Protein AF-A0A1I7WY37-F1 (afdb_monomer)

pLDDT: mean 71.54, std 19.99, range [32.72, 96.56]

Sequence (251 aa):
MIERKRRRFEIDWEGAPEDLRSRVLASDNYATARCRLILIRAIRRDLPLKFKQLLELQMKIKYEEYDDATTYLHEVMMDDRDFILKVIELIADEYKQRGIQYIEGFRCLFQNYKLDQEVALFRRAADCNPKRTSEILLALQAMRPEAFNTVSVFLMDALRKGSEPPHGLATFGNSLMFIGHNVLLALSTLFSKLSPLSSEFTQVANLIGPSEVYRLVGLSYIYSRQYSMCIGYCTTVKTLLLFFDFSSLSK

Secondary structure (DSSP, 8-state):
--------------S-HHHHHHHHHT-SSHHHHHHHHHHHHHH-TTS-HHHHHHHHHHHHHHTT-HHHHHHHHHHHHHH-TTHHHHHHHHHHHHHHHH-HHHHGGGGGGGTTS-HHHHHHHHHHHHHH-GGGHHHHHHHHHHH-GGGHHHHHHHHHHHHHH-SS--THHHHHHHHHHHSTTHHHHHHHHHHTTS-TTSHHHHHHHHHH-HHHHHHHHHHHHHHTT-HHHHHHHHHHHSSSTTT--GGGS--

Foldseek 3Di:
DDPPPPPPPPQDLDDDLVVLLVSLLPDPALVNSVVSLVCNVVPVPVDDPLSSLLSVLLSCLSRLVLVVSQVSVVVVCVVPVCSVLVVLVVLLVCCVPPNLVSLQSVLSNCPVPDLVRLLVSLLVSCVVPLLSVLSSLLSSCSNCVVCLLVSLVSVVVSCVPDPDRRPSLLVVVVSLVPDPPVSLVSLLSNCVVPPCPDPNVVVSCVNNPVLVSLVSNLSSCVVVVVVVVSVVSCVVVVNCPVPDDCVVVPD

Solvent-accessible surface area (backbone atoms only — not comparable to full-atom values): 14413 Å² total; per-residue (Å²): 134,86,79,76,77,75,78,74,74,89,65,87,82,74,79,55,73,67,55,47,49,50,54,34,64,67,39,97,43,62,69,60,21,50,52,48,50,53,48,43,65,73,68,47,73,87,57,57,66,66,57,57,50,51,47,52,43,52,43,27,39,74,65,67,37,43,70,60,32,35,53,50,50,53,60,51,37,74,80,36,71,65,50,59,46,55,50,48,54,48,47,18,51,47,30,75,75,64,33,64,84,66,42,55,55,60,43,53,71,46,67,91,48,54,70,70,56,48,52,51,50,49,48,52,41,21,70,76,34,70,94,44,27,51,45,30,47,49,33,48,34,66,58,34,65,86,44,43,72,60,44,50,51,52,50,52,55,51,58,74,71,45,95,54,89,52,78,38,49,57,52,48,55,49,54,52,67,71,40,78,79,57,27,34,60,49,48,36,57,48,53,75,74,37,58,88,83,34,73,67,47,50,54,44,23,68,70,75,36,48,69,61,48,53,51,50,52,45,50,8,23,54,74,68,69,38,54,72,58,28,52,56,48,39,65,71,65,66,74,49,72,84,78,55,83,61,83,78,70,80,119

Structure (mmCIF, N/CA/C/O backbone):
data_AF-A0A1I7WY37-F1
#
_entry.id   AF-A0A1I7WY37-F1
#
loop_
_atom_site.group_PDB
_atom_site.id
_atom_site.type_symbol
_atom_site.label_atom_id
_atom_site.label_alt_id
_atom_site.label_comp_id
_atom_site.label_asym_id
_atom_site.label_entity_id
_atom_site.label_seq_id
_atom_site.pdbx_PDB_ins_code
_atom_site.Cartn_x
_atom_site.Cartn_y
_atom_site.Cartn_z
_atom_site.occupancy
_atom_site.B_iso_or_equiv
_atom_site.auth_seq_id
_atom_site.auth_comp_id
_atom_site.auth_asym_id
_atom_site.auth_atom_id
_atom_site.pdbx_PDB_model_num
ATOM 1 N N . MET A 1 1 ? -38.463 16.639 34.630 1.00 39.28 1 MET A N 1
ATOM 2 C CA . MET A 1 1 ? -37.418 15.597 34.554 1.00 39.28 1 MET A CA 1
ATOM 3 C C . MET A 1 1 ? -37.046 15.457 33.083 1.00 39.28 1 MET A C 1
ATOM 5 O O . MET A 1 1 ? -37.854 14.964 32.314 1.00 39.28 1 MET A O 1
ATOM 9 N N . ILE A 1 2 ? -35.932 16.062 32.657 1.00 39.50 2 ILE A N 1
ATOM 10 C CA . ILE A 1 2 ? -35.565 16.149 31.234 1.00 39.50 2 ILE A CA 1
ATOM 11 C C . ILE A 1 2 ? -35.049 14.782 30.791 1.00 39.50 2 ILE A C 1
ATOM 13 O O . ILE A 1 2 ? -34.001 14.320 31.242 1.00 39.50 2 ILE A O 1
ATOM 17 N N . GLU A 1 3 ? -35.818 14.137 29.927 1.00 36.78 3 GLU A N 1
ATOM 18 C CA . GLU A 1 3 ? -35.501 12.857 29.318 1.00 36.78 3 GLU A CA 1
ATOM 19 C C . GLU A 1 3 ? -34.256 13.029 28.434 1.00 36.78 3 GLU A C 1
ATOM 21 O O . GLU A 1 3 ? -34.296 13.600 27.341 1.00 36.78 3 GLU A O 1
ATOM 26 N N . ARG A 1 4 ? -33.095 12.592 28.941 1.00 40.22 4 ARG A N 1
ATOM 27 C CA . ARG A 1 4 ? -31.864 12.505 28.151 1.00 40.22 4 ARG A CA 1
ATOM 28 C C . ARG A 1 4 ? -32.112 11.492 27.037 1.00 40.22 4 ARG A C 1
ATOM 30 O O . ARG A 1 4 ? -31.941 10.294 27.253 1.00 40.22 4 ARG A O 1
ATOM 37 N N . LYS A 1 5 ? -32.486 11.969 25.845 1.00 41.62 5 LYS A N 1
ATOM 38 C CA . LYS A 1 5 ? -32.430 11.185 24.605 1.00 41.62 5 LYS A CA 1
ATOM 39 C C . LYS A 1 5 ? -31.017 10.612 24.493 1.00 41.62 5 LYS A C 1
ATOM 41 O O . LYS A 1 5 ? -30.085 11.319 24.108 1.00 41.62 5 LYS A O 1
ATOM 46 N N . ARG A 1 6 ? -30.838 9.340 24.871 1.00 41.94 6 ARG A N 1
ATOM 47 C CA . ARG A 1 6 ? -29.644 8.565 24.530 1.00 41.94 6 ARG A CA 1
ATOM 48 C C . ARG A 1 6 ? -29.550 8.629 23.011 1.00 41.94 6 ARG A C 1
ATOM 50 O O . ARG A 1 6 ? -30.340 7.981 22.330 1.00 41.94 6 ARG A O 1
ATOM 57 N N . ARG A 1 7 ? -28.616 9.424 22.482 1.00 40.69 7 ARG A N 1
ATOM 58 C CA . ARG A 1 7 ? -28.163 9.264 21.101 1.00 40.69 7 ARG A CA 1
ATOM 59 C C . ARG A 1 7 ? -27.605 7.846 21.038 1.00 40.69 7 ARG A C 1
ATOM 61 O O . ARG A 1 7 ? -26.495 7.605 21.506 1.00 40.69 7 ARG A O 1
ATOM 68 N N . ARG A 1 8 ? -28.414 6.886 20.583 1.00 42.53 8 ARG A N 1
ATOM 69 C CA . ARG A 1 8 ? -27.887 5.602 20.132 1.00 42.53 8 ARG A CA 1
ATOM 70 C C . ARG A 1 8 ? -27.033 5.971 18.935 1.00 42.53 8 ARG A C 1
ATOM 72 O O . ARG A 1 8 ? -27.560 6.335 17.892 1.00 42.53 8 ARG A O 1
ATOM 79 N N . PHE A 1 9 ? -25.724 6.013 19.131 1.00 46.97 9 PHE A N 1
ATOM 80 C CA . PHE A 1 9 ? -24.825 5.961 18.000 1.00 46.97 9 PHE A CA 1
ATOM 81 C C . PHE A 1 9 ? -25.078 4.592 17.368 1.00 46.97 9 PHE A C 1
ATOM 83 O O . PHE A 1 9 ? -24.675 3.578 17.932 1.00 46.97 9 PHE A O 1
ATOM 90 N N . GLU A 1 10 ? -25.819 4.558 16.261 1.00 53.59 10 GLU A N 1
ATOM 91 C CA . GLU A 1 10 ? -25.933 3.391 15.381 1.00 53.59 10 GLU A CA 1
ATOM 92 C C . GLU A 1 10 ? -24.587 3.200 14.676 1.00 53.59 10 GLU A C 1
ATOM 94 O O . GLU A 1 10 ? -24.412 3.441 13.485 1.00 53.59 10 GLU A O 1
ATOM 99 N N . ILE A 1 11 ? -23.567 2.883 15.463 1.00 58.91 11 ILE A N 1
ATOM 100 C CA . ILE A 1 11 ? -22.246 2.552 14.968 1.00 58.91 11 ILE A CA 1
ATOM 101 C C . ILE A 1 11 ? -22.144 1.049 15.111 1.00 58.91 11 ILE A C 1
ATOM 103 O O . ILE A 1 11 ? -21.933 0.558 16.205 1.00 58.91 11 ILE A O 1
ATOM 107 N N . ASP A 1 12 ? -22.340 0.321 14.022 1.00 65.62 12 ASP A N 1
ATOM 108 C CA . ASP A 1 12 ? -22.220 -1.132 14.032 1.00 65.62 12 ASP A CA 1
ATOM 109 C C . ASP A 1 12 ? -20.736 -1.538 14.199 1.00 65.62 12 ASP A C 1
ATOM 111 O O . ASP A 1 12 ? -19.897 -1.272 13.329 1.00 65.62 12 ASP A O 1
ATOM 115 N N . TRP A 1 13 ? -20.410 -2.127 15.358 1.00 70.94 13 TRP A N 1
ATOM 116 C CA . TRP A 1 13 ? -19.064 -2.542 15.795 1.00 70.94 13 TRP A CA 1
ATOM 117 C C . TRP A 1 13 ? -18.821 -4.058 15.674 1.00 70.94 13 TRP A C 1
ATOM 119 O O . TRP A 1 13 ? -17.735 -4.548 16.019 1.00 70.94 13 TRP A O 1
ATOM 129 N N . GLU A 1 14 ? -19.821 -4.809 15.217 1.00 75.06 14 GLU A N 1
ATOM 130 C CA . GLU A 1 14 ? -19.758 -6.260 15.044 1.00 75.06 14 GLU A CA 1
ATOM 131 C C . GLU A 1 14 ? -19.312 -6.623 13.621 1.00 75.06 14 GLU A C 1
ATOM 133 O O . GLU A 1 14 ? -19.376 -5.804 12.707 1.00 75.06 14 GLU A O 1
ATOM 138 N N . GLY A 1 15 ? -18.817 -7.848 13.434 1.00 83.19 15 GLY A N 1
ATOM 139 C CA . GLY A 1 15 ? -18.395 -8.354 12.123 1.00 83.19 15 GLY A CA 1
ATOM 140 C C . GLY A 1 15 ? -16.894 -8.596 11.979 1.00 83.19 15 GLY A C 1
ATOM 141 O O . GLY A 1 15 ? -16.106 -8.445 12.927 1.00 83.19 15 GLY A O 1
ATOM 142 N N . ALA A 1 16 ? -16.500 -9.029 10.782 1.00 89.62 16 ALA A N 1
ATOM 143 C CA . ALA A 1 16 ? -15.120 -9.372 10.477 1.00 89.62 16 ALA A CA 1
ATOM 144 C C . ALA A 1 16 ? -14.227 -8.112 10.421 1.00 89.62 16 ALA A C 1
ATOM 146 O O . ALA A 1 16 ? -14.728 -7.004 10.209 1.00 89.62 16 ALA A O 1
ATOM 147 N N . PRO A 1 17 ? -12.896 -8.246 10.587 1.00 88.50 17 PRO A N 1
ATOM 148 C CA . PRO A 1 17 ? -11.978 -7.108 10.507 1.00 88.50 17 PRO A CA 1
ATOM 149 C C . PRO A 1 17 ? -12.144 -6.292 9.213 1.00 88.50 17 PRO A C 1
ATOM 151 O O . PRO A 1 17 ? -12.187 -5.066 9.256 1.00 88.50 17 PRO A O 1
ATOM 154 N N . GLU A 1 18 ? -12.307 -6.959 8.070 1.00 88.06 18 GLU A N 1
ATOM 155 C CA . GLU A 1 18 ? -12.469 -6.290 6.772 1.00 88.06 18 GLU A CA 1
ATOM 156 C C . GLU A 1 18 ? -13.795 -5.525 6.640 1.00 88.06 18 GLU A C 1
ATOM 158 O O . GLU A 1 18 ? -13.827 -4.446 6.040 1.00 88.06 18 GLU A O 1
ATOM 163 N N . ASP A 1 19 ? -14.869 -6.005 7.274 1.00 89.81 19 ASP A N 1
ATOM 164 C CA . ASP A 1 19 ? -16.149 -5.288 7.321 1.00 89.81 19 ASP A CA 1
ATOM 165 C C . ASP A 1 19 ? -16.011 -4.005 8.141 1.00 89.81 19 ASP A C 1
ATOM 167 O O . ASP A 1 19 ? -16.455 -2.931 7.732 1.00 89.81 19 ASP A O 1
ATOM 171 N N . LEU A 1 20 ? -15.329 -4.093 9.287 1.00 90.06 20 LEU A N 1
ATOM 172 C CA . LEU A 1 20 ? -15.053 -2.934 10.131 1.00 90.06 20 LEU A CA 1
ATOM 173 C C . LEU A 1 20 ? -14.168 -1.909 9.422 1.00 90.06 20 LEU A C 1
ATOM 175 O O . LEU A 1 20 ? -14.462 -0.713 9.481 1.00 90.06 20 LEU A O 1
ATOM 179 N N . ARG A 1 21 ? -13.120 -2.364 8.720 1.00 91.69 21 ARG A N 1
ATOM 180 C CA . ARG A 1 21 ? -12.288 -1.500 7.871 1.00 91.69 21 ARG A CA 1
ATOM 181 C C . ARG A 1 21 ? -13.157 -0.786 6.841 1.00 91.69 21 ARG A C 1
ATOM 183 O O . ARG A 1 21 ? -13.127 0.442 6.771 1.00 91.69 21 ARG A O 1
ATOM 190 N N . SER A 1 22 ? -13.960 -1.537 6.092 1.00 90.81 22 SER A N 1
ATOM 191 C CA . SER A 1 22 ? -14.847 -0.997 5.060 1.00 90.81 22 SER A CA 1
ATOM 192 C C . SER A 1 22 ? -15.798 0.059 5.620 1.00 90.81 22 SER A C 1
ATOM 194 O O . SER A 1 22 ? -15.922 1.131 5.040 1.00 90.81 22 SER A O 1
ATOM 196 N N . ARG A 1 23 ? -16.409 -0.181 6.786 1.00 89.88 23 ARG A N 1
ATOM 197 C CA . ARG A 1 23 ? -17.338 0.761 7.435 1.00 89.88 23 ARG A CA 1
ATOM 198 C C . ARG A 1 23 ? -16.666 2.037 7.935 1.00 89.88 23 ARG A C 1
ATOM 200 O O . ARG A 1 23 ? -17.245 3.114 7.813 1.00 89.88 23 ARG A O 1
ATOM 207 N N . VAL A 1 24 ? -15.467 1.934 8.516 1.00 90.81 24 VAL A N 1
ATOM 208 C CA . VAL A 1 24 ? -14.699 3.118 8.939 1.00 90.81 24 VAL A CA 1
ATOM 209 C C . VAL A 1 24 ? -14.343 3.952 7.720 1.00 90.81 24 VAL A C 1
ATOM 211 O O . VAL A 1 24 ? -14.619 5.150 7.702 1.00 90.81 24 VAL A O 1
ATOM 214 N N . LEU A 1 25 ? -13.798 3.314 6.683 1.00 90.81 25 LEU A N 1
ATOM 215 C CA . LEU A 1 25 ? -13.400 4.013 5.471 1.00 90.81 25 LEU A CA 1
ATOM 216 C C . LEU A 1 25 ? -14.612 4.536 4.697 1.00 90.81 25 LEU A C 1
ATOM 218 O O . LEU A 1 25 ? -14.505 5.582 4.085 1.00 90.81 25 LEU A O 1
ATOM 222 N N . ALA A 1 26 ? -15.775 3.893 4.721 1.00 90.56 26 ALA A N 1
ATOM 223 C CA . ALA A 1 26 ? -16.984 4.369 4.038 1.00 90.56 26 ALA A CA 1
ATOM 224 C C . ALA A 1 26 ? -17.746 5.477 4.794 1.00 90.56 26 ALA A C 1
ATOM 226 O O . ALA A 1 26 ? -18.876 5.786 4.432 1.00 90.56 26 ALA A O 1
ATOM 227 N N . SER A 1 27 ? -17.183 6.063 5.857 1.00 90.31 27 SER A N 1
ATOM 228 C CA . SER A 1 27 ? -17.858 7.152 6.576 1.00 90.31 27 SER A CA 1
ATOM 229 C C . SER A 1 27 ? -17.927 8.428 5.728 1.00 90.31 27 SER A C 1
ATOM 231 O O . SER A 1 27 ? -17.031 8.701 4.931 1.00 90.31 27 SER A O 1
ATOM 233 N N . ASP A 1 28 ? -18.946 9.252 5.957 1.00 88.75 28 ASP A N 1
ATOM 234 C CA . ASP A 1 28 ? -19.148 10.484 5.179 1.00 88.75 28 ASP A CA 1
ATOM 235 C C . ASP A 1 28 ? -18.072 11.545 5.447 1.00 88.75 28 ASP A C 1
ATOM 237 O O . ASP A 1 28 ? -17.791 12.387 4.601 1.00 88.75 28 ASP A O 1
ATOM 241 N N . ASN A 1 29 ? -17.475 11.529 6.641 1.00 90.69 29 ASN A N 1
ATOM 242 C CA . ASN A 1 29 ? -16.456 12.487 7.057 1.00 90.69 29 ASN A CA 1
ATOM 243 C C . ASN A 1 29 ? -15.492 11.884 8.093 1.00 90.69 29 ASN A C 1
ATOM 245 O O . ASN A 1 29 ? -15.784 10.863 8.732 1.00 90.69 29 ASN A O 1
ATOM 249 N N . TYR A 1 30 ? -14.362 12.570 8.291 1.00 91.38 30 TYR A N 1
ATOM 250 C CA . TYR A 1 30 ? -13.301 12.167 9.214 1.00 91.38 30 TYR A CA 1
ATOM 251 C C . TYR A 1 30 ? -13.781 12.025 10.663 1.00 91.38 30 TYR A C 1
ATOM 253 O O . TYR A 1 30 ? -13.424 11.061 11.339 1.00 91.38 30 TYR A O 1
ATOM 261 N N . ALA A 1 31 ? -14.631 12.936 11.150 1.00 89.19 31 ALA A N 1
ATOM 262 C CA . ALA A 1 31 ? -15.108 12.903 12.532 1.00 89.19 31 ALA A CA 1
ATOM 263 C C . ALA A 1 31 ? -15.908 11.622 12.825 1.00 89.19 31 ALA A C 1
ATOM 265 O O . ALA A 1 31 ? -15.667 10.950 13.831 1.00 89.19 31 ALA A O 1
ATOM 266 N N . THR A 1 32 ? -16.808 11.234 11.919 1.00 88.94 32 THR A N 1
ATOM 267 C CA . THR A 1 32 ? -17.571 9.987 12.028 1.00 88.94 32 THR A CA 1
ATOM 268 C C . THR A 1 32 ? -16.658 8.765 11.942 1.00 88.94 32 THR A C 1
ATOM 270 O O . THR A 1 32 ? -16.777 7.867 12.780 1.00 88.94 32 THR A O 1
ATOM 273 N N . ALA A 1 33 ? -15.718 8.736 10.991 1.00 91.06 33 ALA A N 1
ATOM 274 C CA . ALA A 1 33 ? -14.752 7.643 10.866 1.00 91.06 33 ALA A CA 1
ATOM 275 C C . ALA A 1 33 ? -13.919 7.473 12.146 1.00 91.06 33 ALA A C 1
ATOM 277 O O . ALA A 1 33 ? -13.781 6.364 12.670 1.00 91.06 33 ALA A O 1
ATOM 278 N N . ARG A 1 34 ? -13.450 8.587 12.715 1.00 92.12 34 ARG A N 1
ATOM 279 C CA . ARG A 1 34 ? -12.674 8.617 13.955 1.00 92.12 34 ARG A CA 1
ATOM 280 C C . ARG A 1 34 ? -13.484 8.111 15.146 1.00 92.12 34 ARG A C 1
ATOM 282 O O . ARG A 1 34 ? -12.971 7.309 15.925 1.00 92.12 34 ARG A O 1
ATOM 289 N N . CYS A 1 35 ? -14.753 8.503 15.278 1.00 88.69 35 CYS A N 1
ATOM 290 C CA . CYS A 1 35 ? -15.638 7.954 16.311 1.00 88.69 35 CYS A CA 1
ATOM 291 C C . CYS A 1 35 ? -15.789 6.430 16.186 1.00 88.69 35 CYS A C 1
ATOM 293 O O . CYS A 1 35 ? -15.707 5.725 17.194 1.00 88.69 35 CYS A O 1
ATOM 295 N N . ARG A 1 36 ? -15.952 5.907 14.961 1.00 89.12 36 ARG A N 1
ATOM 296 C CA . ARG A 1 36 ? -16.023 4.458 14.706 1.00 89.12 36 ARG A CA 1
ATOM 297 C C . ARG A 1 36 ? -14.724 3.752 15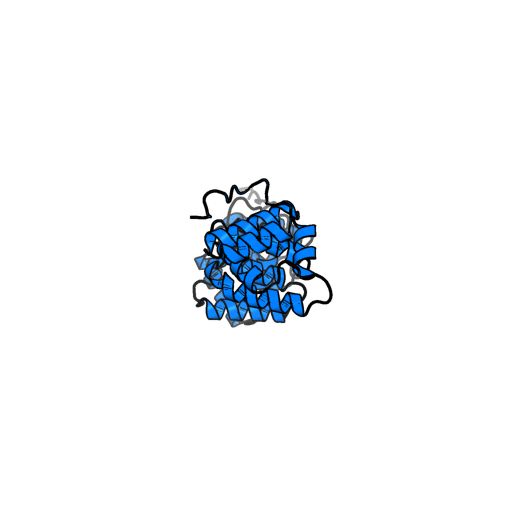.100 1.00 89.12 36 ARG A C 1
ATOM 299 O O . ARG A 1 36 ? -14.767 2.747 15.805 1.00 89.12 36 ARG A O 1
ATOM 306 N N . LEU A 1 37 ? -13.571 4.305 14.725 1.00 89.94 37 LEU A N 1
ATOM 307 C CA . LEU A 1 37 ? -12.263 3.756 15.087 1.00 89.94 37 LEU A CA 1
ATOM 308 C C . LEU A 1 37 ? -12.038 3.726 16.609 1.00 89.94 37 LEU A C 1
ATOM 310 O O . LEU A 1 37 ? -11.556 2.721 17.135 1.00 89.94 37 LEU A O 1
ATOM 314 N N . ILE A 1 38 ? -12.402 4.793 17.328 1.00 89.25 38 ILE A N 1
ATOM 315 C CA . ILE A 1 38 ? -12.293 4.853 18.796 1.00 89.25 38 ILE A CA 1
ATOM 316 C C . ILE A 1 38 ? -13.143 3.752 19.444 1.00 89.25 38 ILE A C 1
ATOM 318 O O . ILE A 1 38 ? -12.676 3.068 20.356 1.00 89.25 38 ILE A O 1
ATOM 322 N N . LEU A 1 39 ? -14.361 3.529 18.945 1.00 85.69 39 LEU A N 1
ATOM 323 C CA . LEU A 1 39 ? -15.227 2.454 19.432 1.00 85.69 39 LEU A CA 1
ATOM 324 C C . LEU A 1 39 ? -14.634 1.069 19.156 1.00 85.69 39 LEU A C 1
ATOM 326 O O . LEU A 1 39 ? -14.579 0.243 20.066 1.00 85.69 39 LEU A O 1
ATOM 330 N N . ILE A 1 40 ? -14.108 0.831 17.951 1.00 87.88 40 ILE A N 1
ATOM 331 C CA . ILE A 1 40 ? -13.404 -0.417 17.618 1.00 87.88 40 ILE A CA 1
ATOM 332 C C . ILE A 1 40 ? -12.223 -0.635 18.574 1.00 87.88 40 ILE A C 1
ATOM 334 O O . ILE A 1 40 ? -12.033 -1.739 19.083 1.00 87.88 40 ILE A O 1
ATOM 338 N N . ARG A 1 41 ? -11.446 0.410 18.884 1.00 87.81 41 ARG A N 1
ATOM 339 C CA . ARG A 1 41 ? -10.326 0.320 19.836 1.00 87.81 41 ARG A CA 1
ATOM 340 C C . ARG A 1 41 ? -10.774 -0.073 21.235 1.00 87.81 41 ARG A C 1
ATOM 342 O O . ARG A 1 41 ? -10.131 -0.932 21.838 1.00 87.81 41 ARG A O 1
ATOM 349 N N . ALA A 1 42 ? -11.853 0.536 21.718 1.00 86.06 42 ALA A N 1
ATOM 350 C CA . ALA A 1 42 ? -12.368 0.315 23.062 1.00 86.06 42 ALA A CA 1
ATOM 351 C C . ALA A 1 42 ? -13.028 -1.064 23.230 1.00 86.06 42 ALA A C 1
ATOM 353 O O . ALA A 1 42 ? -12.840 -1.711 24.262 1.00 86.06 42 ALA A O 1
ATOM 354 N N . ILE A 1 43 ? -13.787 -1.511 22.224 1.00 86.62 43 ILE A N 1
ATOM 355 C CA . ILE A 1 43 ? -14.672 -2.681 22.326 1.00 86.62 43 ILE A CA 1
ATOM 356 C C . ILE A 1 43 ? -13.999 -3.950 21.785 1.00 86.62 43 ILE A C 1
ATOM 358 O O . ILE A 1 43 ? -14.019 -4.991 22.441 1.00 86.62 43 ILE A O 1
ATOM 362 N N . ARG A 1 44 ? -13.358 -3.886 20.612 1.00 86.75 44 ARG A N 1
ATOM 363 C CA . ARG A 1 44 ? -12.820 -5.062 19.905 1.00 86.75 44 ARG A CA 1
ATOM 364 C C . ARG A 1 44 ? -11.402 -5.403 20.346 1.00 86.75 44 ARG A C 1
ATOM 366 O O . ARG A 1 44 ? -10.426 -5.153 19.634 1.00 86.75 44 ARG A O 1
ATOM 373 N N . ARG A 1 45 ? -11.258 -5.930 21.565 1.00 88.69 45 ARG A N 1
ATOM 374 C CA . ARG A 1 45 ? -9.955 -6.344 22.134 1.00 88.69 45 ARG A CA 1
ATOM 375 C C . ARG A 1 45 ? -9.328 -7.544 21.418 1.00 88.69 45 ARG A C 1
ATOM 377 O O . ARG A 1 45 ? -8.118 -7.702 21.480 1.00 88.69 45 ARG A O 1
ATOM 384 N N . ASP A 1 46 ? -10.145 -8.332 20.729 1.00 90.94 46 ASP A N 1
ATOM 385 C CA . ASP A 1 46 ? -9.760 -9.481 19.905 1.00 90.94 46 ASP A CA 1
ATOM 386 C C . ASP A 1 46 ? -8.942 -9.095 18.662 1.00 90.94 46 ASP A C 1
ATOM 388 O O . ASP A 1 46 ? -8.150 -9.892 18.165 1.00 90.94 46 ASP A O 1
ATOM 392 N N . LEU A 1 47 ? -9.113 -7.870 18.156 1.00 91.44 47 LEU A N 1
ATOM 393 C CA . LEU A 1 47 ? -8.433 -7.432 16.942 1.00 91.44 47 LEU A CA 1
ATOM 394 C C . LEU A 1 47 ? -6.957 -7.092 17.203 1.00 91.44 47 LEU A C 1
ATOM 396 O O . LEU A 1 47 ? -6.669 -6.344 18.148 1.00 91.44 47 LEU A O 1
ATOM 400 N N . PRO A 1 48 ? -6.033 -7.522 16.320 1.00 93.56 48 PRO A N 1
ATOM 401 C CA . PRO A 1 48 ? -4.617 -7.199 16.440 1.00 93.56 48 PRO A CA 1
ATOM 402 C C . PRO A 1 48 ? -4.366 -5.690 16.506 1.00 93.56 48 PRO A C 1
ATOM 404 O O . PRO A 1 48 ? -4.965 -4.914 15.756 1.00 93.56 48 PRO A O 1
ATOM 407 N N . LEU A 1 49 ? -3.415 -5.268 17.344 1.00 93.25 49 LEU A N 1
ATOM 408 C CA . LEU A 1 49 ? -3.012 -3.860 17.434 1.00 93.25 49 LEU A CA 1
ATOM 409 C C . LEU A 1 49 ? -2.591 -3.310 16.062 1.00 93.25 49 LEU A C 1
ATOM 411 O O . LEU A 1 49 ? -3.068 -2.252 15.657 1.00 93.25 49 LEU A O 1
ATOM 415 N N . LYS A 1 50 ? -1.806 -4.090 15.306 1.00 93.62 50 LYS A N 1
ATOM 416 C CA . LYS A 1 50 ? -1.357 -3.732 13.952 1.00 93.62 50 LYS A CA 1
ATOM 417 C C . LYS A 1 50 ? -2.514 -3.457 12.995 1.00 93.62 50 LYS A C 1
ATOM 419 O O . LYS A 1 50 ? -2.447 -2.511 12.221 1.00 93.62 50 LYS A O 1
ATOM 424 N N . PHE A 1 51 ? -3.600 -4.229 13.077 1.00 94.38 51 PHE A N 1
ATOM 425 C CA . PHE A 1 51 ? -4.795 -3.978 12.269 1.00 94.38 51 PHE A CA 1
ATOM 426 C C . PHE A 1 51 ? -5.397 -2.602 12.593 1.00 94.38 51 PHE A C 1
ATOM 428 O O . PHE A 1 51 ? -5.683 -1.821 11.689 1.00 94.38 51 PHE A O 1
ATOM 435 N N . LYS A 1 52 ? -5.530 -2.271 13.884 1.00 94.00 52 LYS A N 1
ATOM 436 C CA . LYS A 1 52 ? -6.074 -0.980 14.338 1.00 94.00 52 LYS A CA 1
ATOM 437 C C . LYS A 1 52 ? -5.168 0.201 13.980 1.00 94.00 52 LYS A C 1
ATOM 439 O O . LYS A 1 52 ? -5.680 1.298 13.773 1.00 94.00 52 LYS A O 1
ATOM 444 N N . GLN A 1 53 ? -3.851 -0.006 13.955 1.00 96.19 53 GLN A N 1
ATOM 445 C CA . GLN A 1 53 ? -2.878 1.011 13.552 1.00 96.19 53 GLN A CA 1
ATOM 446 C C . GLN A 1 53 ? -2.940 1.268 12.043 1.00 96.19 53 GLN A C 1
ATOM 448 O O . GLN A 1 53 ? -3.063 2.413 11.618 1.00 96.19 53 GLN A O 1
ATOM 453 N N . LEU A 1 54 ? -2.956 0.208 11.229 1.00 96.56 54 LEU A N 1
ATOM 454 C CA . LEU A 1 54 ? -3.107 0.333 9.777 1.00 96.56 54 LEU A CA 1
ATOM 455 C C . LEU A 1 54 ? -4.443 0.979 9.400 1.00 96.56 54 LEU A C 1
ATOM 457 O O . LEU A 1 54 ? -4.474 1.837 8.525 1.00 96.56 54 LEU A O 1
ATOM 461 N N . LEU A 1 55 ? -5.533 0.624 10.089 1.00 95.69 55 LEU A N 1
ATOM 462 C CA . LEU A 1 55 ? -6.842 1.229 9.849 1.00 95.69 55 LEU A CA 1
ATOM 463 C C . LEU A 1 55 ? -6.864 2.729 10.174 1.00 95.69 55 LEU A C 1
ATOM 465 O O . LEU A 1 55 ? -7.470 3.497 9.431 1.00 95.69 55 LEU A O 1
ATOM 469 N N . GLU A 1 56 ? -6.206 3.156 11.258 1.00 96.31 56 GLU A N 1
ATOM 470 C CA . GLU A 1 56 ? -6.077 4.586 11.563 1.00 96.31 56 GLU A CA 1
ATOM 471 C C . GLU A 1 56 ? -5.306 5.319 10.470 1.00 96.31 56 GLU A C 1
ATOM 473 O O . GLU A 1 56 ? -5.748 6.371 10.013 1.00 96.31 56 GLU A O 1
ATOM 478 N N . LEU A 1 57 ? -4.196 4.738 10.012 1.00 96.19 57 LEU A N 1
ATOM 479 C CA . LEU A 1 57 ? -3.390 5.319 8.949 1.00 96.19 57 LEU A CA 1
ATOM 480 C C . LEU A 1 57 ? -4.191 5.435 7.642 1.00 96.19 57 LEU A C 1
ATOM 482 O O . LEU A 1 57 ? -4.269 6.520 7.076 1.00 96.19 57 LEU A O 1
ATOM 486 N N . GLN A 1 58 ? -4.864 4.360 7.206 1.00 94.12 58 GLN A N 1
ATOM 487 C CA . GLN A 1 58 ? -5.740 4.375 6.023 1.00 94.12 58 GLN A CA 1
ATOM 488 C C . GLN A 1 58 ? -6.837 5.435 6.136 1.00 94.12 58 GLN A C 1
ATOM 490 O O . GLN A 1 58 ? -7.131 6.121 5.162 1.00 94.12 58 GLN A O 1
ATOM 495 N N . MET A 1 59 ? -7.453 5.563 7.316 1.00 95.25 59 MET A N 1
ATOM 496 C CA . MET A 1 59 ? -8.485 6.563 7.572 1.00 95.25 59 MET A CA 1
ATOM 497 C C . MET A 1 59 ? -7.922 7.977 7.412 1.00 95.25 59 MET A C 1
ATOM 499 O O . MET A 1 59 ? -8.507 8.767 6.681 1.00 9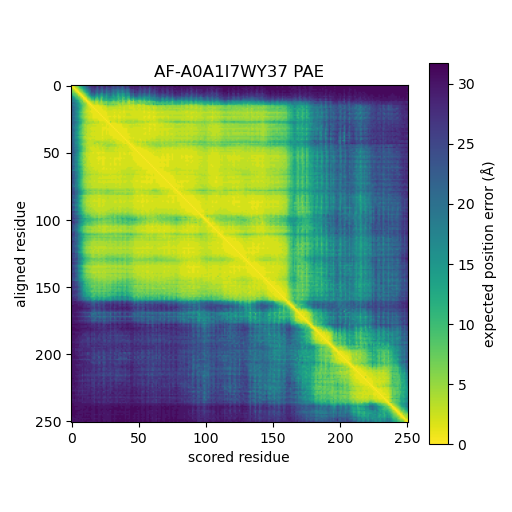5.25 59 MET A O 1
ATOM 503 N N . LYS A 1 60 ? -6.785 8.292 8.044 1.00 95.62 60 LYS A N 1
ATOM 504 C CA . LYS A 1 60 ? -6.159 9.618 7.938 1.00 95.62 60 LYS A CA 1
ATOM 505 C C . LYS A 1 60 ? -5.806 9.965 6.488 1.00 95.62 60 LYS A C 1
ATOM 507 O O . LYS A 1 60 ? -6.176 11.036 6.029 1.00 95.62 60 LYS A O 1
ATOM 512 N N . ILE A 1 61 ? -5.211 9.031 5.740 1.00 93.81 61 ILE A N 1
ATOM 513 C CA . ILE A 1 61 ? -4.914 9.220 4.309 1.00 93.81 61 ILE A CA 1
ATOM 514 C C . ILE A 1 61 ? -6.189 9.443 3.488 1.00 93.81 61 ILE A C 1
ATOM 516 O O . ILE A 1 61 ? -6.236 10.351 2.667 1.00 93.81 61 ILE A O 1
ATOM 520 N N . LYS A 1 62 ? -7.240 8.645 3.719 1.00 91.94 62 LYS A N 1
ATOM 521 C CA . LYS A 1 62 ? -8.499 8.746 2.969 1.00 91.94 62 LYS A CA 1
ATOM 522 C C . LYS A 1 62 ? -9.176 10.112 3.119 1.00 91.94 62 LYS A C 1
ATOM 524 O O . LYS A 1 62 ? -9.798 10.574 2.168 1.00 91.94 62 LYS A O 1
ATOM 529 N N . TYR A 1 63 ? -9.114 10.705 4.308 1.00 93.38 63 TYR A N 1
ATOM 530 C CA . TYR A 1 63 ? -9.708 12.016 4.581 1.00 93.38 63 TYR A CA 1
ATOM 531 C C . TYR A 1 63 ? -8.695 13.162 4.466 1.00 93.38 63 TYR A C 1
ATOM 533 O O . TYR A 1 63 ? -8.961 14.240 4.980 1.00 93.38 63 TYR A O 1
ATOM 541 N N . GLU A 1 64 ? -7.562 12.933 3.792 1.00 93.94 64 GLU A N 1
ATOM 542 C CA . GLU A 1 64 ? -6.550 13.954 3.478 1.00 93.94 64 GLU A CA 1
ATOM 543 C C . GLU A 1 64 ? -5.886 14.601 4.711 1.00 93.94 64 GLU A C 1
ATOM 545 O O . GLU A 1 64 ? -5.274 15.663 4.631 1.00 93.94 64 GLU A O 1
ATOM 550 N N . GLU A 1 65 ? -5.927 13.920 5.857 1.00 95.06 65 GLU A N 1
ATOM 551 C CA . GLU A 1 65 ? -5.276 14.327 7.107 1.00 95.06 65 GLU A CA 1
ATOM 552 C C . GLU A 1 65 ? -3.785 13.925 7.077 1.00 95.06 65 GLU A C 1
ATOM 554 O O . GLU A 1 65 ? -3.320 13.091 7.860 1.00 95.06 65 GLU A O 1
ATOM 559 N N . TYR A 1 66 ? -3.033 14.452 6.104 1.00 94.31 66 TYR A N 1
ATOM 560 C CA . TYR A 1 66 ? -1.685 13.981 5.749 1.00 94.31 66 TYR A CA 1
ATOM 561 C C . TYR A 1 66 ? -0.609 14.266 6.809 1.00 94.31 66 TYR A C 1
ATOM 563 O O . TYR A 1 66 ? 0.224 13.395 7.088 1.00 94.31 66 TYR A O 1
ATOM 571 N N . ASP A 1 67 ? -0.630 15.449 7.426 1.00 93.50 67 ASP A N 1
ATOM 572 C CA . ASP A 1 67 ? 0.312 15.817 8.497 1.00 93.50 67 ASP A CA 1
ATOM 573 C C . ASP A 1 67 ? 0.100 14.928 9.731 1.00 93.50 67 ASP A C 1
ATOM 575 O O . ASP A 1 67 ? 1.039 14.391 10.329 1.00 93.50 67 ASP A O 1
ATOM 579 N N . ASP A 1 68 ? -1.171 14.694 10.042 1.00 94.44 68 ASP A N 1
ATOM 580 C CA . ASP A 1 68 ? -1.657 13.797 11.081 1.00 94.44 68 ASP A CA 1
ATOM 581 C C . ASP A 1 68 ? -1.244 12.342 10.808 1.00 94.44 68 ASP A C 1
ATOM 583 O O . ASP A 1 68 ? -0.829 11.627 11.721 1.00 94.44 68 ASP A O 1
ATOM 587 N N . ALA A 1 69 ? -1.348 11.884 9.555 1.00 95.75 69 ALA A N 1
ATOM 588 C CA . ALA A 1 69 ? -0.942 10.541 9.140 1.00 95.75 69 ALA A CA 1
ATOM 589 C C . ALA A 1 69 ? 0.569 10.335 9.291 1.00 95.75 69 ALA A C 1
ATOM 591 O O . ALA A 1 69 ? 1.011 9.290 9.770 1.00 95.75 69 ALA A O 1
ATOM 592 N N . THR A 1 70 ? 1.352 11.345 8.916 1.00 94.81 70 THR A N 1
ATOM 593 C CA . THR A 1 70 ? 2.817 11.315 8.991 1.00 94.81 70 THR A CA 1
ATOM 594 C C . THR A 1 70 ? 3.288 11.318 10.443 1.00 94.81 70 THR A C 1
ATOM 596 O O . THR A 1 70 ? 4.102 10.479 10.830 1.00 94.81 70 THR A O 1
ATOM 599 N N . THR A 1 71 ? 2.716 12.193 11.276 1.00 95.38 71 THR A N 1
ATOM 600 C CA . THR A 1 71 ? 2.988 12.235 12.722 1.00 95.38 71 THR A CA 1
ATOM 601 C C . THR A 1 71 ? 2.640 10.902 13.378 1.00 95.38 71 THR A C 1
ATOM 603 O O . THR A 1 71 ? 3.467 10.314 14.072 1.00 95.38 71 THR A O 1
ATOM 606 N N . TYR A 1 72 ? 1.455 10.368 13.074 1.00 95.75 72 TYR A N 1
ATOM 607 C CA . TYR A 1 72 ? 1.008 9.085 13.602 1.00 95.75 72 TYR A CA 1
ATOM 608 C C . TYR A 1 72 ? 1.927 7.923 13.202 1.00 95.75 72 TYR A C 1
ATOM 610 O O . TYR A 1 72 ? 2.266 7.078 14.031 1.00 95.75 72 TYR A O 1
ATOM 618 N N . LEU A 1 73 ? 2.368 7.876 11.940 1.00 95.94 73 LEU A N 1
ATOM 619 C CA . LEU A 1 73 ? 3.317 6.864 11.482 1.00 95.94 73 LEU A CA 1
ATOM 620 C C . LEU A 1 73 ? 4.631 6.938 12.269 1.00 95.94 73 LEU A C 1
ATOM 622 O O . LEU A 1 73 ? 5.136 5.904 12.706 1.00 95.94 73 LEU A O 1
ATOM 626 N N . HIS A 1 74 ? 5.164 8.144 12.477 1.00 94.31 74 HIS A N 1
ATOM 627 C CA . HIS A 1 74 ? 6.387 8.335 13.251 1.00 94.31 74 HIS A CA 1
ATOM 628 C C . HIS A 1 74 ? 6.241 7.859 14.697 1.00 94.31 74 HIS A C 1
ATOM 630 O O . HIS A 1 74 ? 7.130 7.160 15.178 1.00 94.31 74 HIS A O 1
ATOM 636 N N . GLU A 1 75 ? 5.125 8.170 15.360 1.00 95.38 75 GLU A N 1
ATOM 637 C CA . GLU A 1 75 ? 4.833 7.690 16.716 1.00 95.38 75 GLU A CA 1
ATOM 638 C C . GLU A 1 75 ? 4.813 6.159 16.780 1.00 95.38 75 GLU A C 1
ATOM 640 O O . GLU A 1 75 ? 5.505 5.566 17.604 1.00 95.38 75 GLU A O 1
ATOM 645 N N . VAL A 1 76 ? 4.095 5.498 15.865 1.00 95.50 76 VAL A N 1
ATOM 646 C CA . VAL A 1 76 ? 4.031 4.027 15.827 1.00 95.50 76 VAL A CA 1
ATOM 647 C C . VAL A 1 76 ? 5.406 3.409 15.554 1.00 95.50 76 VAL A C 1
ATOM 649 O O . VAL A 1 76 ? 5.751 2.379 16.133 1.00 95.50 76 VAL A O 1
ATOM 652 N N . MET A 1 77 ? 6.214 4.039 14.699 1.00 95.12 77 MET A N 1
ATOM 653 C CA . MET A 1 77 ? 7.557 3.560 14.361 1.00 95.12 77 MET A CA 1
ATOM 654 C C . MET A 1 77 ? 8.581 3.715 15.495 1.00 95.12 77 MET A C 1
ATOM 656 O O . MET A 1 77 ? 9.629 3.066 15.431 1.00 95.12 77 MET A O 1
ATOM 660 N N . MET A 1 78 ? 8.306 4.530 16.522 1.00 93.62 78 MET A N 1
ATOM 661 C CA . MET A 1 78 ? 9.149 4.578 17.725 1.00 93.62 78 MET A CA 1
ATOM 662 C C . MET A 1 78 ? 9.096 3.253 18.493 1.00 93.62 78 MET A C 1
ATOM 664 O O . MET A 1 78 ? 10.133 2.792 18.972 1.00 93.62 78 MET A O 1
ATOM 668 N N . ASP A 1 79 ? 7.920 2.621 18.535 1.00 92.81 79 ASP A N 1
ATOM 669 C CA . ASP A 1 79 ? 7.689 1.356 19.238 1.00 92.81 79 ASP A CA 1
ATOM 670 C C . ASP A 1 79 ? 7.882 0.125 18.331 1.00 92.81 79 ASP A C 1
ATOM 672 O O . ASP A 1 79 ? 8.387 -0.906 18.777 1.00 92.81 79 ASP A O 1
ATOM 676 N N . ASP A 1 80 ? 7.508 0.213 17.047 1.00 93.50 80 ASP A N 1
ATOM 677 C CA . ASP A 1 80 ? 7.652 -0.864 16.056 1.00 93.50 80 ASP A CA 1
ATOM 678 C C . ASP A 1 80 ? 8.283 -0.336 14.760 1.00 93.50 80 ASP A C 1
ATOM 680 O O . ASP A 1 80 ? 7.601 0.075 13.817 1.00 93.50 80 ASP A O 1
ATOM 684 N N . ARG A 1 81 ? 9.618 -0.386 14.683 1.00 90.56 81 ARG A N 1
ATOM 685 C CA . ARG A 1 81 ? 10.372 0.074 13.503 1.00 90.56 81 ARG A CA 1
ATOM 686 C C . ARG A 1 81 ? 10.020 -0.676 12.217 1.00 90.56 81 ARG A C 1
ATOM 688 O O . ARG A 1 81 ? 10.161 -0.109 11.135 1.00 90.56 81 ARG A O 1
ATOM 695 N N . ASP A 1 82 ? 9.573 -1.928 12.315 1.00 92.25 82 ASP A N 1
ATOM 696 C CA . ASP A 1 82 ? 9.207 -2.743 11.153 1.00 92.25 82 ASP A CA 1
ATOM 697 C C . ASP A 1 82 ? 7.751 -2.512 10.715 1.00 92.25 82 ASP A C 1
ATOM 699 O O . ASP A 1 82 ? 7.323 -3.038 9.683 1.00 92.25 82 ASP A O 1
ATOM 703 N N . PHE A 1 83 ? 6.993 -1.670 11.430 1.00 95.38 83 PHE A N 1
ATOM 704 C CA . PHE A 1 83 ? 5.641 -1.277 11.036 1.00 95.38 83 PHE A CA 1
ATOM 705 C C . PHE A 1 83 ? 5.601 -0.668 9.629 1.00 95.38 83 PHE A C 1
ATOM 707 O O . PHE A 1 83 ? 4.661 -0.927 8.877 1.00 95.38 83 PHE A O 1
ATOM 714 N N . ILE A 1 84 ? 6.659 0.038 9.214 1.00 95.12 84 ILE A N 1
ATOM 715 C CA . ILE A 1 84 ? 6.778 0.595 7.859 1.00 95.12 84 ILE A CA 1
ATOM 716 C C . ILE A 1 84 ? 6.672 -0.477 6.763 1.00 95.12 84 ILE A C 1
ATOM 718 O O . ILE A 1 84 ? 6.097 -0.225 5.708 1.00 95.12 84 ILE A O 1
ATOM 722 N N . LEU A 1 85 ? 7.139 -1.705 7.016 1.00 94.81 85 LEU A N 1
ATOM 723 C CA . LEU A 1 85 ? 7.011 -2.804 6.055 1.00 94.81 85 LEU A CA 1
ATOM 724 C C . LEU A 1 85 ? 5.545 -3.232 5.899 1.00 94.81 85 LEU A C 1
ATOM 726 O O . LEU A 1 85 ? 5.111 -3.558 4.797 1.00 94.81 85 LEU A O 1
ATOM 730 N N . LYS A 1 86 ? 4.755 -3.168 6.979 1.00 94.94 86 LYS A N 1
ATOM 731 C CA . LYS A 1 86 ? 3.304 -3.410 6.936 1.00 94.94 86 LYS A CA 1
ATOM 732 C C . LYS A 1 86 ? 2.544 -2.291 6.239 1.00 94.94 86 LYS A C 1
ATOM 734 O O . LYS A 1 86 ? 1.571 -2.573 5.546 1.00 94.94 86 LYS A O 1
ATOM 739 N N . VAL A 1 87 ? 3.010 -1.051 6.366 1.00 96.12 87 VAL A N 1
ATOM 740 C CA . VAL A 1 87 ? 2.490 0.073 5.577 1.00 96.12 87 VAL A CA 1
ATOM 741 C C . VAL A 1 87 ? 2.762 -0.149 4.088 1.00 96.12 87 VAL A C 1
ATOM 743 O O . VAL A 1 87 ? 1.853 0.006 3.284 1.00 96.12 87 VAL A O 1
ATOM 746 N N . ILE A 1 88 ? 3.961 -0.593 3.709 1.00 96.00 88 ILE A N 1
ATOM 747 C CA . ILE A 1 88 ? 4.287 -0.903 2.308 1.00 96.00 88 ILE A CA 1
ATOM 748 C C . ILE A 1 88 ? 3.419 -2.049 1.763 1.00 96.00 88 ILE A C 1
ATOM 750 O O . ILE A 1 88 ? 2.896 -1.950 0.654 1.00 96.00 88 ILE A O 1
ATOM 754 N N . GLU A 1 89 ? 3.205 -3.115 2.543 1.00 93.75 89 GLU A N 1
ATOM 755 C CA . GLU A 1 89 ? 2.285 -4.200 2.168 1.00 93.75 89 GLU A CA 1
ATOM 756 C C . GLU A 1 89 ? 0.852 -3.693 1.957 1.00 93.75 89 GLU A C 1
ATOM 758 O O . GLU A 1 89 ? 0.200 -4.082 0.987 1.00 93.75 89 GLU A O 1
ATOM 763 N N . LEU A 1 90 ? 0.380 -2.799 2.829 1.00 93.31 90 LEU A N 1
ATOM 764 C CA . LEU A 1 90 ? -0.919 -2.149 2.692 1.00 93.31 90 LEU A CA 1
ATOM 765 C C . LEU A 1 90 ? -1.000 -1.321 1.398 1.00 93.31 90 LEU A C 1
ATOM 767 O O . LEU A 1 90 ? -1.970 -1.447 0.659 1.00 93.31 90 LEU A O 1
ATOM 771 N N . ILE A 1 91 ? 0.012 -0.504 1.100 1.00 91.50 91 ILE A N 1
ATOM 772 C CA . ILE A 1 91 ? 0.057 0.312 -0.124 1.00 91.50 91 ILE A CA 1
ATOM 773 C C . ILE A 1 91 ? 0.004 -0.594 -1.361 1.00 91.50 91 ILE A C 1
ATOM 775 O O . ILE A 1 91 ? -0.726 -0.312 -2.306 1.00 91.50 91 ILE A O 1
ATOM 779 N N . ALA A 1 92 ? 0.716 -1.720 -1.347 1.00 87.38 92 ALA A N 1
ATOM 780 C CA . ALA A 1 92 ? 0.660 -2.697 -2.428 1.00 87.38 92 ALA A CA 1
ATOM 781 C C . ALA A 1 92 ? -0.743 -3.323 -2.599 1.00 87.38 92 ALA A C 1
ATOM 783 O O . ALA A 1 92 ? -1.175 -3.551 -3.732 1.00 87.38 92 ALA A O 1
ATOM 784 N N . ASP A 1 93 ? -1.481 -3.562 -1.505 1.00 87.50 93 ASP A N 1
ATOM 785 C CA . ASP A 1 93 ? -2.871 -4.046 -1.564 1.00 87.50 93 ASP A CA 1
ATOM 786 C C . ASP A 1 93 ? -3.813 -2.986 -2.144 1.00 87.50 93 ASP A C 1
ATOM 788 O O . ASP A 1 93 ? -4.618 -3.285 -3.027 1.00 87.50 93 ASP A O 1
ATOM 792 N N . GLU A 1 94 ? -3.675 -1.738 -1.702 1.00 83.19 94 GLU A N 1
ATOM 793 C CA . GLU A 1 94 ? -4.463 -0.614 -2.210 1.00 83.19 94 GLU A CA 1
ATOM 794 C C . GLU A 1 94 ? -4.187 -0.359 -3.698 1.00 83.19 94 GLU A C 1
ATOM 796 O O . GLU A 1 94 ? -5.121 -0.152 -4.473 1.00 83.19 94 GLU A O 1
ATOM 801 N N . TYR A 1 95 ? -2.926 -0.464 -4.133 1.00 77.50 95 TYR A N 1
ATOM 802 C CA . TYR A 1 95 ? -2.550 -0.325 -5.542 1.00 77.50 95 TYR A CA 1
ATOM 803 C C . TYR A 1 95 ? -3.233 -1.400 -6.384 1.00 77.50 95 TYR A C 1
ATOM 805 O O . TYR A 1 95 ? -3.833 -1.101 -7.415 1.00 77.50 95 TYR A O 1
ATOM 813 N N . LYS A 1 96 ? -3.191 -2.651 -5.917 1.00 74.56 96 LYS A N 1
ATOM 814 C CA . LYS A 1 96 ? -3.809 -3.786 -6.604 1.00 74.56 96 LYS A CA 1
ATOM 815 C C . LYS A 1 96 ? -5.327 -3.641 -6.722 1.00 74.56 96 LYS A C 1
ATOM 817 O O . LYS A 1 96 ? -5.892 -4.039 -7.735 1.00 74.56 96 LYS A O 1
ATOM 822 N N . GLN A 1 97 ? -5.985 -3.108 -5.693 1.00 74.88 97 GLN A N 1
ATOM 823 C CA . GLN A 1 97 ? -7.445 -3.005 -5.647 1.00 74.88 97 GLN A CA 1
ATOM 824 C C . GLN A 1 97 ? -7.993 -1.754 -6.3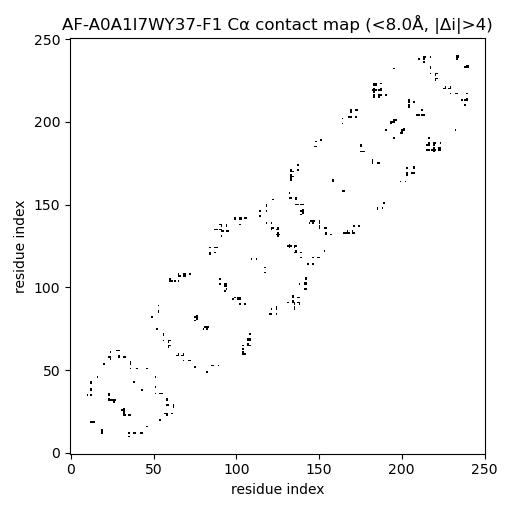42 1.00 74.88 97 GLN A C 1
ATOM 826 O O . GLN A 1 97 ? -9.071 -1.814 -6.930 1.00 74.88 97 GLN A O 1
ATOM 831 N N . ARG A 1 98 ? -7.295 -0.617 -6.240 1.00 69.88 98 ARG A N 1
ATOM 832 C CA . ARG A 1 98 ? -7.829 0.710 -6.602 1.00 69.88 98 ARG A CA 1
ATOM 833 C C . ARG A 1 98 ? -6.970 1.483 -7.601 1.00 69.88 98 ARG A C 1
ATOM 835 O O . ARG A 1 98 ? -7.428 2.486 -8.142 1.00 69.88 98 ARG A O 1
ATOM 842 N N . GLY A 1 99 ? -5.753 1.022 -7.880 1.00 66.44 99 GLY A N 1
ATOM 843 C CA . GLY A 1 99 ? -4.854 1.644 -8.849 1.00 66.44 99 GLY A CA 1
ATOM 844 C C . GLY A 1 99 ? -4.214 2.951 -8.368 1.00 66.44 99 GLY A C 1
ATOM 845 O O . GLY A 1 99 ? -4.147 3.249 -7.178 1.00 66.44 99 GLY A O 1
ATOM 846 N N . ILE A 1 100 ? -3.701 3.730 -9.326 1.00 64.31 100 ILE A N 1
ATOM 847 C CA . ILE A 1 100 ? -2.782 4.860 -9.086 1.00 64.31 100 ILE A CA 1
ATOM 848 C C . ILE A 1 100 ? -3.443 6.015 -8.323 1.00 64.31 100 ILE A C 1
ATOM 850 O O . ILE A 1 100 ? -2.821 6.577 -7.427 1.00 64.31 100 ILE A O 1
ATOM 854 N N . GLN A 1 101 ? -4.702 6.342 -8.633 1.00 64.56 101 GLN A N 1
ATOM 855 C CA . GLN A 1 101 ? -5.390 7.515 -8.069 1.00 64.56 101 GLN A CA 1
ATOM 856 C C . GLN A 1 101 ? -5.453 7.488 -6.537 1.00 64.56 101 GLN A C 1
ATOM 858 O O . GLN A 1 101 ? -5.391 8.527 -5.893 1.00 64.56 101 GLN A O 1
ATOM 863 N N . TYR A 1 102 ? -5.546 6.297 -5.943 1.00 69.38 102 TYR A N 1
ATOM 864 C CA . TYR A 1 102 ? -5.615 6.145 -4.491 1.00 69.38 102 TYR A CA 1
ATOM 865 C C . TYR A 1 102 ? -4.228 6.101 -3.823 1.00 69.38 102 TYR A C 1
ATOM 867 O O . TYR A 1 102 ? -4.094 6.339 -2.625 1.00 69.38 102 TYR A O 1
ATOM 875 N N . ILE A 1 103 ? -3.180 5.808 -4.594 1.00 78.81 103 ILE A N 1
ATOM 876 C CA . ILE A 1 103 ? -1.813 5.625 -4.092 1.00 78.81 103 ILE A CA 1
ATOM 877 C C . ILE A 1 103 ? -1.099 6.960 -3.865 1.00 78.81 103 ILE A C 1
ATOM 879 O O . ILE A 1 103 ? -0.220 7.042 -3.008 1.00 78.81 103 ILE A O 1
ATOM 883 N N . GLU A 1 104 ? -1.501 8.026 -4.560 1.00 75.50 104 GLU A N 1
ATOM 884 C CA . GLU A 1 104 ? -0.891 9.351 -4.401 1.00 75.50 104 GLU A CA 1
ATOM 885 C C . GLU A 1 104 ? -0.986 9.890 -2.967 1.00 75.50 104 GLU A C 1
ATOM 887 O O . GLU A 1 104 ? -0.020 10.481 -2.482 1.00 75.50 104 GLU A O 1
ATOM 892 N N . GLY A 1 105 ? -2.082 9.614 -2.250 1.00 83.81 105 GLY A N 1
ATOM 893 C CA . GLY A 1 105 ? -2.246 10.033 -0.854 1.00 83.81 105 GLY A CA 1
ATOM 894 C C . GLY A 1 105 ? -1.190 9.433 0.081 1.00 83.81 105 GLY A C 1
ATOM 895 O O . GLY A 1 105 ? -0.717 10.098 0.999 1.00 83.81 105 GLY A O 1
ATOM 896 N N . PHE A 1 106 ? -0.724 8.210 -0.190 1.00 90.00 106 PHE A N 1
ATOM 897 C CA . PHE A 1 106 ? 0.305 7.554 0.624 1.00 90.00 106 PHE A CA 1
ATOM 898 C C . PHE A 1 106 ? 1.700 8.163 0.451 1.00 90.00 106 PHE A C 1
ATOM 900 O O . PHE A 1 106 ? 2.573 7.917 1.285 1.00 90.00 106 PHE A O 1
ATOM 907 N N . ARG A 1 107 ? 1.921 9.006 -0.571 1.00 88.81 107 ARG A N 1
ATOM 908 C CA . ARG A 1 107 ? 3.205 9.700 -0.773 1.00 88.81 107 ARG A CA 1
ATOM 909 C C . ARG A 1 107 ? 3.570 10.599 0.404 1.00 88.81 107 ARG A C 1
ATOM 911 O O . ARG A 1 107 ? 4.761 10.834 0.616 1.00 88.81 107 ARG A O 1
ATOM 918 N N . CYS A 1 108 ? 2.582 11.096 1.160 1.00 90.94 108 CYS A N 1
ATOM 919 C CA . CYS A 1 108 ? 2.833 11.953 2.320 1.00 90.94 108 CYS A CA 1
ATOM 920 C C . CYS A 1 108 ? 3.707 11.248 3.369 1.00 90.94 108 CYS A C 1
ATOM 922 O O . CYS A 1 108 ? 4.632 11.847 3.910 1.00 90.94 108 CYS A O 1
ATOM 924 N N . LEU A 1 109 ? 3.508 9.937 3.544 1.00 93.06 109 LEU A N 1
ATOM 925 C CA . LEU A 1 109 ? 4.211 9.112 4.527 1.00 93.06 109 LEU A CA 1
ATOM 926 C C . LEU A 1 109 ? 5.712 8.997 4.252 1.00 93.06 109 LEU A C 1
ATOM 928 O O . LEU A 1 109 ? 6.485 8.663 5.149 1.00 93.06 109 LEU A O 1
ATOM 932 N N . PHE A 1 110 ? 6.125 9.273 3.014 1.00 91.94 110 PHE A N 1
ATOM 933 C CA . PHE A 1 110 ? 7.505 9.143 2.566 1.00 91.94 110 PHE A CA 1
ATOM 934 C C . PHE A 1 110 ? 8.159 10.486 2.217 1.00 91.94 110 PHE A C 1
ATOM 936 O O . PHE A 1 110 ? 9.244 10.499 1.647 1.00 91.94 110 PHE A O 1
ATOM 943 N N . GLN A 1 111 ? 7.547 11.629 2.550 1.00 86.00 111 GLN A N 1
ATOM 944 C CA . GLN A 1 111 ? 8.086 12.954 2.192 1.00 86.00 111 GLN A CA 1
ATOM 945 C C . GLN A 1 111 ? 9.483 13.230 2.765 1.00 86.00 111 GLN A C 1
ATOM 947 O O . GLN A 1 111 ? 10.287 13.903 2.124 1.00 86.00 111 GLN A O 1
ATOM 952 N N . ASN A 1 112 ? 9.794 12.673 3.937 1.00 86.44 112 ASN A N 1
ATOM 953 C CA . ASN A 1 112 ? 11.095 12.837 4.590 1.00 86.44 112 ASN A CA 1
ATOM 954 C C . ASN A 1 112 ? 12.182 11.898 4.037 1.00 86.44 112 ASN A C 1
ATOM 956 O O . ASN A 1 112 ? 13.349 12.015 4.419 1.00 86.44 112 ASN A O 1
ATOM 960 N N . TYR A 1 113 ? 11.821 10.962 3.156 1.00 89.50 113 TYR A N 1
ATOM 961 C CA . TYR A 1 113 ? 12.757 10.013 2.573 1.00 89.50 113 TYR A CA 1
ATOM 962 C C . TYR A 1 113 ? 13.285 10.534 1.243 1.00 89.50 113 TYR A C 1
ATOM 964 O O . TYR A 1 113 ? 12.539 10.950 0.359 1.00 89.50 113 TYR A O 1
ATOM 972 N N . LYS A 1 114 ? 14.607 10.459 1.073 1.00 92.38 114 LYS A N 1
ATOM 973 C CA . LYS A 1 114 ? 15.208 10.618 -0.255 1.00 92.38 114 LYS A CA 1
ATOM 974 C C . LYS A 1 114 ? 14.810 9.433 -1.134 1.00 92.38 114 LYS A C 1
ATOM 976 O O . LYS A 1 114 ? 14.621 8.330 -0.620 1.00 92.38 114 LYS A O 1
ATOM 981 N N . LEU A 1 115 ? 14.789 9.636 -2.454 1.00 90.12 115 LEU A N 1
ATOM 982 C CA . LEU A 1 115 ? 14.426 8.598 -3.428 1.00 90.12 115 LEU A CA 1
ATOM 983 C C . LEU A 1 115 ? 15.164 7.273 -3.171 1.00 90.12 115 LEU A C 1
ATOM 985 O O . LEU A 1 115 ? 14.527 6.232 -3.068 1.00 90.12 115 LEU A O 1
ATOM 989 N N . ASP A 1 116 ? 16.482 7.314 -2.964 1.00 91.75 116 ASP A N 1
ATOM 990 C CA . ASP A 1 116 ? 17.284 6.106 -2.715 1.00 91.75 116 ASP A CA 1
ATOM 991 C C . ASP A 1 116 ? 16.911 5.384 -1.411 1.00 91.75 116 ASP A C 1
ATOM 993 O O . ASP A 1 116 ? 16.964 4.156 -1.337 1.00 91.75 116 ASP A O 1
ATOM 997 N N . GLN A 1 117 ? 16.512 6.131 -0.377 1.00 93.56 117 GLN A N 1
ATOM 998 C CA . GLN A 1 117 ? 16.090 5.560 0.904 1.00 93.56 117 GLN A CA 1
ATOM 999 C C . GLN A 1 117 ? 14.725 4.881 0.773 1.00 93.56 117 GLN A C 1
ATOM 1001 O O . GLN A 1 117 ? 14.534 3.778 1.282 1.00 93.56 117 GLN A O 1
ATOM 1006 N N . GLU A 1 118 ? 13.794 5.519 0.065 1.00 93.06 118 GLU A N 1
ATOM 1007 C CA . GLU A 1 118 ? 12.468 4.968 -0.213 1.00 93.06 118 GLU A CA 1
ATOM 1008 C C . GLU A 1 118 ? 12.574 3.706 -1.081 1.00 93.06 118 GLU A C 1
ATOM 1010 O O . GLU A 1 118 ? 12.023 2.660 -0.740 1.00 93.06 118 GLU A O 1
ATOM 1015 N N . VAL A 1 119 ? 13.389 3.757 -2.138 1.00 93.06 119 VAL A N 1
ATOM 1016 C CA . VAL A 1 119 ? 13.708 2.603 -2.987 1.00 93.06 119 VAL A CA 1
ATOM 1017 C C . VAL A 1 119 ? 14.293 1.451 -2.162 1.00 93.06 119 VAL A C 1
ATOM 1019 O O . VAL A 1 119 ? 13.872 0.304 -2.326 1.00 93.06 119 VAL A O 1
ATOM 1022 N N . ALA A 1 120 ? 15.235 1.727 -1.255 1.00 93.69 120 ALA A N 1
ATOM 1023 C CA . ALA A 1 120 ? 15.827 0.703 -0.395 1.00 93.69 120 ALA A CA 1
ATOM 1024 C C . ALA A 1 120 ? 14.800 0.072 0.564 1.00 93.69 120 ALA A C 1
ATOM 1026 O O . ALA A 1 120 ? 14.821 -1.144 0.771 1.00 93.69 120 ALA A O 1
ATOM 1027 N N . LEU A 1 121 ? 13.879 0.867 1.118 1.00 94.56 121 LEU A N 1
ATOM 1028 C CA . LEU A 1 121 ? 12.805 0.384 1.991 1.00 94.56 121 LEU A CA 1
ATOM 1029 C C . LEU A 1 121 ? 11.826 -0.529 1.252 1.00 94.56 121 LEU A C 1
ATOM 1031 O O . LEU A 1 121 ? 11.530 -1.626 1.726 1.00 94.56 121 LEU A O 1
ATOM 1035 N N . PHE A 1 122 ? 11.360 -0.109 0.079 1.00 94.69 122 PHE A N 1
ATOM 1036 C CA . PHE A 1 122 ? 10.453 -0.906 -0.748 1.00 94.69 122 PHE A CA 1
ATOM 1037 C C . PHE A 1 122 ? 11.120 -2.175 -1.271 1.00 94.69 122 PHE A C 1
ATOM 1039 O O . PHE A 1 122 ? 10.491 -3.231 -1.296 1.00 94.69 122 PHE A O 1
ATOM 1046 N N . ARG A 1 123 ? 12.413 -2.115 -1.610 1.00 91.56 123 ARG A N 1
ATOM 1047 C CA . ARG A 1 123 ? 13.189 -3.310 -1.946 1.00 91.56 123 ARG A CA 1
ATOM 1048 C C . ARG A 1 123 ? 13.256 -4.281 -0.770 1.00 91.56 123 ARG A C 1
ATOM 1050 O O . ARG A 1 123 ? 12.955 -5.454 -0.947 1.00 91.56 123 ARG A O 1
ATOM 1057 N N . ARG A 1 124 ? 13.569 -3.793 0.436 1.00 94.06 124 ARG A N 1
ATOM 1058 C CA . ARG A 1 124 ? 13.568 -4.620 1.653 1.00 94.06 124 ARG A CA 1
ATOM 1059 C C . ARG A 1 124 ? 12.198 -5.267 1.884 1.00 94.06 124 ARG A C 1
ATOM 1061 O O . ARG A 1 124 ? 12.138 -6.451 2.193 1.00 94.06 124 ARG A O 1
ATOM 1068 N N . ALA A 1 125 ? 11.107 -4.522 1.707 1.00 93.88 125 ALA A N 1
ATOM 1069 C CA . ALA A 1 125 ? 9.753 -5.065 1.824 1.00 93.88 125 ALA A CA 1
ATOM 1070 C C . ALA A 1 125 ? 9.472 -6.160 0.779 1.00 93.88 125 ALA A C 1
ATOM 1072 O O . ALA A 1 125 ? 8.911 -7.202 1.116 1.00 93.88 125 ALA A O 1
ATOM 1073 N N . ALA A 1 126 ? 9.904 -5.952 -0.467 1.00 89.94 126 ALA A N 1
ATOM 1074 C CA . ALA A 1 126 ? 9.775 -6.931 -1.540 1.00 89.94 126 ALA A CA 1
ATOM 1075 C C . ALA A 1 126 ? 10.589 -8.209 -1.279 1.00 89.94 126 ALA A C 1
ATOM 1077 O O . ALA A 1 126 ? 10.085 -9.301 -1.529 1.00 89.94 126 ALA A O 1
ATOM 1078 N N . ASP A 1 127 ? 11.803 -8.083 -0.737 1.00 88.62 127 ASP A N 1
ATOM 1079 C CA . ASP A 1 127 ? 12.657 -9.219 -0.372 1.00 88.62 127 ASP A CA 1
ATOM 1080 C C . ASP A 1 127 ? 12.062 -10.016 0.805 1.00 88.62 127 ASP A C 1
ATOM 1082 O O . ASP A 1 127 ? 12.118 -11.246 0.824 1.00 88.62 127 ASP A O 1
ATOM 1086 N N . CYS A 1 128 ? 11.432 -9.335 1.770 1.00 90.00 128 CYS A N 1
ATOM 1087 C CA . CYS A 1 128 ? 10.713 -9.979 2.873 1.00 90.00 128 CYS A CA 1
ATOM 1088 C C . CYS A 1 128 ? 9.416 -10.678 2.431 1.00 90.00 128 CYS A C 1
ATOM 1090 O O . CYS A 1 128 ? 8.923 -11.545 3.155 1.00 90.00 128 CYS A O 1
ATOM 1092 N N . ASN A 1 129 ? 8.853 -10.321 1.270 1.00 85.88 129 ASN A N 1
ATOM 1093 C CA . ASN A 1 129 ? 7.611 -10.901 0.762 1.00 85.88 129 ASN A CA 1
ATOM 1094 C C . ASN A 1 129 ? 7.683 -11.209 -0.751 1.00 85.88 129 ASN A C 1
ATOM 1096 O O . ASN A 1 129 ? 7.042 -10.525 -1.556 1.00 85.88 129 ASN A O 1
ATOM 1100 N N . PRO A 1 130 ? 8.406 -12.278 -1.156 1.00 80.19 130 PRO A N 1
ATOM 1101 C CA . PRO A 1 130 ? 8.659 -12.593 -2.567 1.00 80.19 130 PR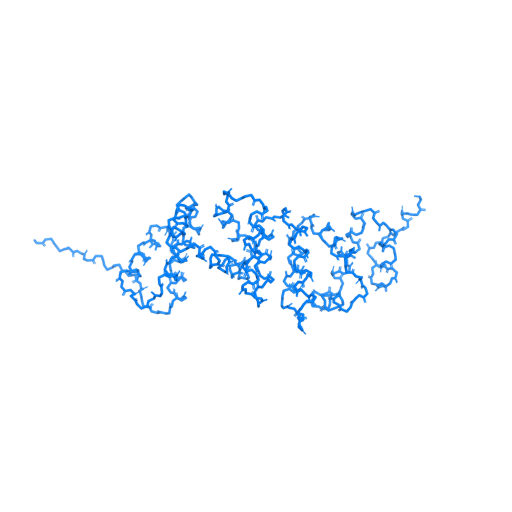O A CA 1
ATOM 1102 C C . PRO A 1 130 ? 7.397 -12.791 -3.418 1.00 80.19 130 PRO A C 1
ATOM 1104 O O . PRO A 1 130 ? 7.384 -12.519 -4.614 1.00 80.19 130 PRO A O 1
ATOM 1107 N N . LYS A 1 131 ? 6.298 -13.245 -2.799 1.00 79.06 131 LYS A N 1
ATOM 1108 C CA . LYS A 1 131 ? 5.009 -13.448 -3.482 1.00 79.06 131 LYS A CA 1
ATOM 1109 C C . LYS A 1 131 ? 4.334 -12.140 -3.893 1.00 79.06 131 LYS A C 1
ATOM 1111 O O . LYS A 1 131 ? 3.448 -12.166 -4.737 1.00 79.06 131 LYS A O 1
ATOM 1116 N N . ARG A 1 132 ? 4.721 -11.028 -3.262 1.00 78.56 132 ARG A N 1
ATOM 1117 C CA . ARG A 1 132 ? 4.144 -9.691 -3.449 1.00 78.56 132 ARG A CA 1
ATOM 1118 C C . ARG A 1 132 ? 5.151 -8.691 -4.015 1.00 78.56 132 ARG A C 1
ATOM 1120 O O . ARG A 1 132 ? 4.875 -7.494 -4.051 1.00 78.56 132 ARG A O 1
ATOM 1127 N N . THR A 1 133 ? 6.328 -9.161 -4.439 1.00 79.75 133 THR A N 1
ATOM 1128 C CA . THR A 1 133 ? 7.407 -8.311 -4.958 1.00 79.75 133 THR A CA 1
ATOM 1129 C C . THR A 1 133 ? 6.913 -7.392 -6.067 1.00 79.75 133 THR A C 1
ATOM 1131 O O . THR A 1 133 ? 7.214 -6.202 -6.054 1.00 79.75 133 THR A O 1
ATOM 1134 N N . SER A 1 134 ? 6.125 -7.916 -7.005 1.00 69.69 134 SER A N 1
ATOM 1135 C CA . SER A 1 134 ? 5.627 -7.122 -8.124 1.00 69.69 134 SER A CA 1
ATOM 1136 C C . SER A 1 134 ? 4.675 -6.020 -7.676 1.00 69.69 134 SER A C 1
ATOM 1138 O O . SER A 1 134 ? 4.865 -4.876 -8.071 1.00 69.69 134 SER A O 1
ATOM 1140 N N . GLU A 1 135 ? 3.694 -6.322 -6.824 1.00 75.25 135 GLU A N 1
ATOM 1141 C CA . GLU A 1 135 ? 2.768 -5.311 -6.310 1.00 75.25 135 GLU A CA 1
ATOM 1142 C C . GLU A 1 135 ? 3.485 -4.221 -5.504 1.00 75.25 135 GLU A C 1
ATOM 1144 O O . GLU A 1 135 ? 3.186 -3.042 -5.672 1.00 75.25 135 GLU A O 1
ATOM 1149 N N . ILE A 1 136 ? 4.466 -4.598 -4.679 1.00 86.88 136 ILE A N 1
ATOM 1150 C CA . ILE A 1 136 ? 5.258 -3.657 -3.873 1.00 86.88 136 ILE A CA 1
ATOM 1151 C C . ILE A 1 136 ? 6.068 -2.714 -4.767 1.00 86.88 136 ILE A C 1
ATOM 1153 O O . ILE A 1 136 ? 6.037 -1.497 -4.588 1.00 86.88 136 ILE A O 1
ATOM 1157 N N . LEU A 1 137 ? 6.787 -3.262 -5.745 1.00 82.81 137 LEU A N 1
ATOM 1158 C CA . LEU A 1 137 ? 7.631 -2.469 -6.636 1.00 82.81 137 LEU A CA 1
ATOM 1159 C C . LEU A 1 137 ? 6.799 -1.570 -7.564 1.00 82.81 137 LEU A C 1
ATOM 1161 O O . LEU A 1 137 ? 7.189 -0.436 -7.835 1.00 82.81 137 LEU A O 1
ATOM 1165 N N . LEU A 1 138 ? 5.629 -2.035 -8.004 1.00 75.25 138 LEU A N 1
ATOM 1166 C CA . LEU A 1 138 ? 4.700 -1.232 -8.799 1.00 75.25 138 LEU A CA 1
ATOM 1167 C C . LEU A 1 138 ? 4.040 -0.111 -7.996 1.00 75.25 138 LEU A C 1
ATOM 1169 O O . LEU A 1 138 ? 3.876 0.993 -8.514 1.00 75.25 138 LEU A O 1
ATOM 1173 N N . ALA A 1 139 ? 3.715 -0.362 -6.729 1.00 82.56 139 ALA A N 1
ATOM 1174 C CA . ALA A 1 139 ? 3.242 0.676 -5.826 1.00 82.56 139 ALA A CA 1
ATOM 1175 C C . ALA A 1 139 ? 4.290 1.786 -5.640 1.00 82.56 139 ALA A C 1
ATOM 1177 O O . ALA A 1 139 ? 3.949 2.964 -5.750 1.00 82.56 139 ALA A O 1
ATOM 1178 N N . LEU A 1 140 ? 5.569 1.428 -5.450 1.00 87.38 140 LEU A N 1
ATOM 1179 C CA . LEU A 1 140 ? 6.660 2.410 -5.427 1.00 87.38 140 LEU A CA 1
ATOM 1180 C C . LEU A 1 140 ? 6.703 3.215 -6.724 1.00 87.38 140 LEU A C 1
ATOM 1182 O O . LEU A 1 140 ? 6.776 4.437 -6.678 1.00 87.38 140 LEU A O 1
ATOM 1186 N N . GLN A 1 141 ? 6.630 2.545 -7.875 1.00 78.12 141 GLN A N 1
ATOM 1187 C CA . GLN A 1 141 ? 6.662 3.217 -9.171 1.00 78.12 141 GLN A CA 1
ATOM 1188 C C . GLN A 1 141 ? 5.512 4.214 -9.348 1.00 78.12 141 GLN A C 1
ATOM 1190 O O . GLN A 1 141 ? 5.709 5.286 -9.918 1.00 78.12 141 GLN A O 1
ATOM 1195 N N . ALA A 1 142 ? 4.318 3.869 -8.863 1.00 74.94 142 ALA A N 1
ATOM 1196 C CA . ALA A 1 142 ? 3.159 4.753 -8.893 1.00 74.94 142 ALA A CA 1
ATOM 1197 C C . ALA A 1 142 ? 3.351 5.981 -7.985 1.00 74.94 142 ALA A C 1
ATOM 1199 O O . ALA A 1 142 ? 2.991 7.089 -8.371 1.00 74.94 142 ALA A O 1
ATOM 1200 N N . MET A 1 143 ? 3.955 5.811 -6.805 1.00 82.69 143 MET A N 1
ATOM 1201 C CA . MET A 1 143 ? 4.255 6.919 -5.886 1.00 82.69 143 MET A CA 1
ATOM 1202 C C . MET A 1 143 ? 5.451 7.775 -6.327 1.00 82.69 143 MET A C 1
ATOM 1204 O O . MET A 1 143 ? 5.500 8.979 -6.060 1.00 82.69 143 MET A O 1
ATOM 1208 N N . ARG A 1 144 ? 6.446 7.167 -6.969 1.00 83.38 144 ARG A N 1
ATOM 1209 C CA . ARG A 1 144 ? 7.708 7.788 -7.383 1.00 83.38 144 ARG A CA 1
ATOM 1210 C C . ARG A 1 144 ? 8.019 7.394 -8.823 1.00 83.38 144 ARG A C 1
ATOM 1212 O O . ARG A 1 144 ? 8.831 6.492 -9.044 1.00 83.38 144 ARG A O 1
ATOM 1219 N N . PRO A 1 145 ? 7.413 8.063 -9.820 1.00 75.56 145 PRO A N 1
ATOM 1220 C CA . PRO A 1 145 ? 7.699 7.792 -11.225 1.00 75.56 145 PRO A CA 1
ATOM 1221 C C . PRO A 1 145 ? 9.196 7.858 -11.565 1.00 75.56 145 PRO A C 1
ATOM 1223 O O . PRO A 1 145 ? 9.668 7.123 -12.433 1.00 75.56 145 PRO A O 1
ATOM 1226 N N . GLU A 1 146 ? 9.955 8.681 -10.840 1.00 77.31 146 GLU A N 1
ATOM 1227 C CA . GLU A 1 146 ? 11.404 8.854 -10.957 1.00 77.31 146 GLU A CA 1
ATOM 1228 C C . GLU A 1 146 ? 12.196 7.580 -10.608 1.00 77.31 146 GLU A C 1
ATOM 1230 O O . GLU A 1 146 ? 13.319 7.400 -11.080 1.00 77.31 146 GLU A O 1
ATOM 1235 N N . ALA A 1 147 ? 11.613 6.659 -9.830 1.00 79.81 147 ALA A N 1
ATOM 1236 C CA . ALA A 1 147 ? 12.226 5.384 -9.455 1.00 79.81 147 ALA A CA 1
ATOM 1237 C C . ALA A 1 147 ? 12.252 4.351 -10.600 1.00 79.81 147 ALA A C 1
ATOM 1239 O O . ALA A 1 147 ? 12.813 3.266 -10.423 1.00 79.81 147 ALA A O 1
ATOM 1240 N N . PHE A 1 148 ? 11.693 4.682 -11.773 1.00 73.00 148 PHE A N 1
ATOM 1241 C CA . PHE A 1 148 ? 11.454 3.759 -12.889 1.00 73.00 148 PHE A CA 1
ATOM 1242 C C . PHE A 1 148 ? 12.636 2.863 -13.235 1.00 73.00 148 PHE A C 1
ATOM 1244 O O . PHE A 1 148 ? 12.497 1.639 -13.310 1.00 73.00 148 PHE A O 1
ATOM 1251 N N . ASN A 1 149 ? 13.805 3.463 -13.448 1.00 70.62 149 ASN A N 1
ATOM 1252 C CA . ASN A 1 149 ? 14.983 2.723 -13.889 1.00 70.62 149 ASN A CA 1
ATOM 1253 C C . ASN A 1 149 ? 15.396 1.669 -12.856 1.00 70.62 149 ASN A C 1
ATOM 1255 O O . ASN A 1 149 ? 15.719 0.536 -13.218 1.00 70.62 149 ASN A O 1
ATOM 1259 N N . THR A 1 150 ? 15.341 2.032 -11.577 1.00 77.75 150 THR A N 1
ATOM 1260 C CA . THR A 1 150 ? 15.737 1.171 -10.463 1.00 77.75 150 THR A CA 1
ATOM 1261 C C . THR A 1 150 ? 14.693 0.090 -10.197 1.00 77.75 150 THR A C 1
ATOM 1263 O O . THR A 1 150 ? 15.036 -1.089 -10.105 1.00 77.75 150 THR A O 1
ATOM 1266 N N . VAL A 1 151 ? 13.410 0.463 -10.171 1.00 73.94 151 VAL A N 1
ATOM 1267 C CA . VAL A 1 151 ? 12.283 -0.470 -10.028 1.00 73.94 151 VAL A CA 1
ATOM 1268 C C . VAL A 1 151 ? 12.279 -1.505 -11.150 1.00 73.94 151 VAL A C 1
ATOM 1270 O O . VAL A 1 151 ? 12.120 -2.695 -10.887 1.00 73.94 151 VAL A O 1
ATOM 1273 N N . SER A 1 152 ? 12.530 -1.080 -12.388 1.00 65.75 152 SER A N 1
ATOM 1274 C CA . SER A 1 152 ? 12.582 -1.982 -13.541 1.00 65.75 152 SER A CA 1
ATOM 1275 C C . SER A 1 152 ? 13.705 -3.001 -13.428 1.00 65.75 152 SER A C 1
ATOM 1277 O O . SER A 1 152 ? 13.503 -4.161 -13.763 1.00 65.75 152 SER A O 1
ATOM 1279 N N . VAL A 1 153 ? 14.882 -2.610 -12.927 1.00 72.38 153 VAL A N 1
ATOM 1280 C CA . VAL A 1 153 ? 15.977 -3.563 -12.676 1.00 72.38 153 VAL A CA 1
ATOM 1281 C C . VAL A 1 153 ? 15.554 -4.607 -11.643 1.00 72.38 153 VAL A C 1
ATOM 1283 O O . VAL A 1 153 ? 15.738 -5.797 -11.878 1.00 72.38 153 VAL A O 1
ATOM 1286 N N . PHE A 1 154 ? 14.935 -4.187 -10.538 1.00 73.06 154 PHE A N 1
ATOM 1287 C CA . PHE A 1 154 ? 14.509 -5.113 -9.486 1.00 73.06 154 PHE A CA 1
ATOM 1288 C C . PHE A 1 154 ? 13.387 -6.043 -9.927 1.00 73.06 154 PHE A C 1
ATOM 1290 O O . PHE A 1 154 ? 13.438 -7.234 -9.629 1.00 73.06 154 PHE A O 1
ATOM 1297 N N . LEU A 1 155 ? 12.409 -5.526 -10.670 1.00 66.75 155 LEU A N 1
ATOM 1298 C CA . LEU A 1 155 ? 11.358 -6.344 -11.261 1.00 66.75 155 LEU A CA 1
ATOM 1299 C C . LEU A 1 155 ? 11.965 -7.382 -12.200 1.00 66.75 155 LEU A C 1
ATOM 1301 O O . LEU A 1 155 ? 11.684 -8.563 -12.055 1.00 66.75 155 LEU A O 1
ATOM 1305 N N . MET A 1 156 ? 12.865 -6.975 -13.092 1.00 63.75 156 MET A N 1
ATOM 1306 C CA . MET A 1 156 ? 13.551 -7.882 -14.012 1.00 63.75 156 MET A CA 1
ATOM 1307 C C . MET A 1 156 ? 14.348 -8.977 -13.296 1.00 63.75 156 MET A C 1
ATOM 1309 O O . MET A 1 156 ? 14.298 -10.140 -13.696 1.00 63.75 156 MET A O 1
ATOM 1313 N N . ASP A 1 157 ? 15.047 -8.637 -12.217 1.00 67.25 157 ASP A N 1
ATOM 1314 C CA . ASP A 1 157 ? 15.770 -9.621 -11.412 1.00 67.25 157 ASP A CA 1
ATOM 1315 C C . ASP A 1 157 ? 14.828 -10.559 -10.644 1.00 67.25 157 ASP A C 1
ATOM 1317 O O . ASP A 1 157 ? 15.1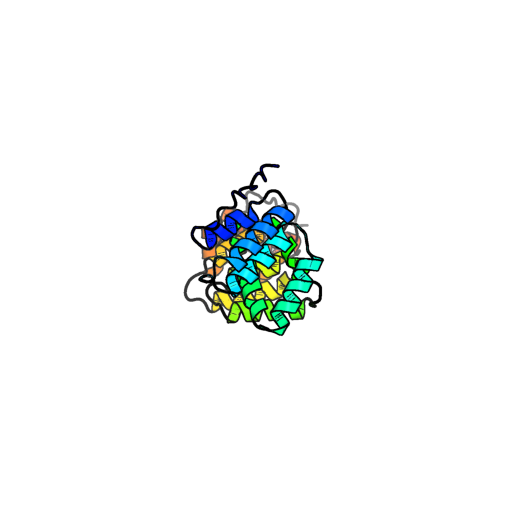23 -11.748 -10.522 1.00 67.25 157 ASP A O 1
ATOM 1321 N N . ALA A 1 158 ? 13.688 -10.062 -10.156 1.00 63.56 158 ALA A N 1
ATOM 1322 C CA . ALA A 1 158 ? 12.664 -10.887 -9.517 1.00 63.56 158 ALA A CA 1
ATOM 1323 C C . ALA A 1 158 ? 12.014 -11.857 -10.518 1.00 63.56 158 ALA A C 1
ATOM 1325 O O . ALA A 1 158 ? 11.836 -13.033 -10.207 1.00 63.56 158 ALA A O 1
ATOM 1326 N N . LEU A 1 159 ? 11.741 -11.392 -11.742 1.00 56.25 159 LEU A N 1
ATOM 1327 C CA . LEU A 1 159 ? 11.206 -12.201 -12.839 1.00 56.25 159 LEU A CA 1
ATOM 1328 C C . LEU A 1 159 ? 12.162 -13.326 -13.244 1.00 56.25 159 LEU A C 1
ATOM 1330 O O . LEU A 1 159 ? 11.726 -14.457 -13.420 1.00 56.25 159 LEU A O 1
ATOM 1334 N N . ARG A 1 160 ? 13.469 -13.045 -13.331 1.00 60.47 160 ARG A N 1
ATOM 1335 C CA . ARG A 1 160 ? 14.495 -14.055 -13.658 1.00 60.47 160 ARG A CA 1
ATOM 1336 C C . ARG A 1 160 ? 14.644 -15.148 -12.600 1.00 60.47 160 ARG A C 1
ATOM 1338 O O . ARG A 1 160 ? 15.120 -16.232 -12.917 1.00 60.47 160 ARG A O 1
ATOM 1345 N N . LYS A 1 161 ? 14.309 -14.849 -11.342 1.00 61.28 161 LYS A N 1
ATOM 1346 C CA . LYS A 1 161 ? 14.432 -15.780 -10.209 1.00 61.28 161 LYS A CA 1
ATOM 1347 C C . LYS A 1 161 ? 13.153 -16.582 -9.946 1.00 61.28 161 LYS A C 1
ATOM 1349 O O . LYS A 1 161 ? 13.208 -17.548 -9.188 1.00 61.28 161 LYS A O 1
ATOM 1354 N N . GLY A 1 162 ? 12.016 -16.183 -10.519 1.00 52.53 162 GLY A N 1
ATOM 1355 C CA . GLY A 1 162 ? 10.733 -16.867 -10.356 1.00 52.53 162 GLY A CA 1
ATOM 1356 C C . GLY A 1 162 ? 10.606 -18.098 -11.257 1.00 52.53 162 GLY A C 1
ATOM 1357 O O . GLY A 1 162 ? 10.993 -18.062 -12.419 1.00 52.53 162 GLY A O 1
ATOM 1358 N N . SER A 1 163 ? 10.047 -19.189 -10.728 1.00 43.47 163 SER A N 1
ATOM 1359 C CA . SER A 1 163 ? 9.741 -20.416 -11.487 1.00 43.47 163 SER A CA 1
ATOM 1360 C C . SER A 1 163 ? 8.423 -20.346 -12.270 1.00 43.47 163 SER A C 1
ATOM 1362 O O . SER A 1 163 ? 8.171 -21.184 -13.128 1.00 43.47 163 SER A O 1
ATOM 1364 N N . GLU A 1 164 ? 7.585 -19.353 -11.980 1.00 39.78 164 GLU A N 1
ATOM 1365 C CA . GLU A 1 164 ? 6.328 -19.061 -12.671 1.00 39.78 164 GLU A CA 1
ATOM 1366 C C . GLU A 1 164 ? 6.371 -17.599 -13.132 1.00 39.78 164 GLU A C 1
ATOM 1368 O O . GLU A 1 164 ? 6.894 -16.768 -12.379 1.00 39.78 164 GLU A O 1
ATOM 1373 N N . PRO A 1 165 ? 5.844 -17.244 -14.324 1.00 41.81 165 PRO A N 1
ATOM 1374 C CA . PRO A 1 165 ? 5.691 -15.843 -14.698 1.00 41.81 165 PRO A CA 1
ATOM 1375 C C . PRO A 1 165 ? 4.801 -15.201 -13.630 1.00 41.81 165 PRO A C 1
ATOM 1377 O O . PRO A 1 165 ? 3.634 -15.587 -13.513 1.00 41.81 165 PRO A O 1
ATOM 1380 N N . PRO A 1 166 ? 5.313 -14.277 -12.794 1.00 42.50 166 PRO A N 1
ATOM 1381 C CA . PRO A 1 166 ? 4.519 -13.751 -11.702 1.00 42.50 166 PRO A CA 1
ATOM 1382 C C . PRO A 1 166 ? 3.277 -13.106 -12.296 1.00 42.50 166 PRO A C 1
ATOM 1384 O O . PRO A 1 166 ? 3.358 -12.447 -13.334 1.00 42.50 166 PRO A O 1
ATOM 1387 N N . HIS A 1 167 ? 2.144 -13.199 -11.604 1.00 41.00 167 HIS A N 1
ATOM 1388 C CA . HIS A 1 167 ? 0.969 -12.370 -11.895 1.00 41.00 167 HIS A CA 1
ATOM 1389 C C . HIS A 1 167 ? 1.329 -10.875 -12.082 1.00 41.00 167 HIS A C 1
ATOM 1391 O O . HIS A 1 167 ? 0.612 -10.132 -12.746 1.00 41.00 167 HIS A O 1
ATOM 1397 N N . GLY A 1 168 ? 2.491 -10.454 -11.574 1.00 40.72 168 GLY A N 1
ATOM 1398 C CA . GLY A 1 168 ? 3.138 -9.178 -11.823 1.00 40.72 168 GLY A CA 1
ATOM 1399 C C . GLY A 1 168 ? 3.601 -8.859 -13.245 1.00 40.72 168 GLY A C 1
ATOM 1400 O O . GLY A 1 168 ? 3.814 -7.686 -13.487 1.00 40.72 168 GLY A O 1
ATOM 1401 N N . LEU A 1 169 ? 3.746 -9.793 -14.193 1.00 44.25 169 LEU A N 1
ATOM 1402 C CA . LEU A 1 169 ? 4.088 -9.471 -15.596 1.00 44.25 169 LEU A CA 1
ATOM 1403 C C . LEU A 1 169 ? 2.925 -8.799 -16.327 1.00 44.25 169 LEU A C 1
ATOM 1405 O O . LEU A 1 169 ? 3.126 -7.811 -17.031 1.00 44.25 169 LEU A O 1
ATOM 1409 N N . ALA A 1 170 ? 1.705 -9.291 -16.101 1.00 43.62 170 ALA A N 1
ATOM 1410 C CA . ALA A 1 170 ? 0.487 -8.655 -16.589 1.00 43.62 170 ALA A CA 1
ATOM 1411 C C . ALA A 1 170 ? 0.262 -7.307 -15.888 1.00 43.62 170 ALA A C 1
ATOM 1413 O O . ALA A 1 170 ? 0.005 -6.308 -16.550 1.00 43.62 170 ALA A O 1
ATOM 1414 N N . THR A 1 171 ? 0.442 -7.236 -14.563 1.00 44.94 171 THR A N 1
ATOM 1415 C CA . THR A 1 171 ? 0.332 -5.974 -13.808 1.00 44.94 171 THR A CA 1
ATOM 1416 C C . THR A 1 171 ? 1.435 -4.980 -14.180 1.00 44.94 171 THR A C 1
ATOM 1418 O O . THR A 1 171 ? 1.177 -3.785 -14.241 1.00 44.94 171 THR A O 1
ATOM 1421 N N . PHE A 1 172 ? 2.645 -5.451 -14.488 1.00 47.56 172 PHE A N 1
ATOM 1422 C CA . PHE A 1 172 ? 3.759 -4.628 -14.949 1.00 47.56 172 PHE A CA 1
ATOM 1423 C C . PHE A 1 172 ? 3.496 -4.090 -16.349 1.00 47.56 172 PHE A C 1
ATOM 1425 O O . PHE A 1 172 ? 3.574 -2.885 -16.558 1.00 47.56 172 PHE A O 1
ATOM 1432 N N . GLY A 1 173 ? 3.077 -4.942 -17.281 1.00 48.47 173 GLY A N 1
ATOM 1433 C CA . GLY A 1 173 ? 2.637 -4.501 -18.599 1.00 48.47 173 GLY A CA 1
ATOM 1434 C C . GLY A 1 173 ? 1.445 -3.542 -18.552 1.00 48.47 173 GLY A C 1
ATOM 1435 O O . GLY A 1 173 ? 1.453 -2.536 -19.249 1.00 48.47 173 GLY A O 1
ATOM 1436 N N . ASN A 1 174 ? 0.481 -3.764 -17.655 1.00 45.41 174 ASN A N 1
ATOM 1437 C CA . ASN A 1 174 ? -0.616 -2.826 -17.413 1.00 45.41 174 ASN A CA 1
ATOM 1438 C C . ASN A 1 174 ? -0.120 -1.520 -16.774 1.00 45.41 174 ASN A C 1
ATOM 1440 O O . ASN A 1 174 ? -0.563 -0.446 -17.165 1.00 45.41 174 ASN A O 1
ATOM 1444 N N . SER A 1 175 ? 0.848 -1.556 -15.853 1.00 44.44 175 SER A N 1
ATOM 1445 C CA . SER A 1 175 ? 1.474 -0.339 -15.309 1.00 44.44 175 SER A CA 1
ATOM 1446 C C . SER A 1 175 ? 2.202 0.459 -16.398 1.00 44.44 175 SER A C 1
ATOM 1448 O O . SER A 1 175 ? 2.166 1.687 -16.398 1.00 44.44 175 SER A O 1
ATOM 1450 N N . LEU A 1 176 ? 2.755 -0.243 -17.392 1.00 48.09 176 LEU A N 1
ATOM 1451 C CA . LEU A 1 176 ? 3.325 0.311 -18.615 1.00 48.09 176 LEU A CA 1
ATOM 1452 C C . LEU A 1 176 ? 2.253 0.765 -19.629 1.00 48.09 176 LEU A C 1
ATOM 1454 O O . LEU A 1 176 ? 2.606 1.230 -20.700 1.00 48.09 176 LEU A O 1
ATOM 1458 N N . MET A 1 177 ? 0.956 0.660 -19.340 1.00 46.97 177 MET A N 1
ATOM 1459 C CA . MET A 1 177 ? -0.112 1.275 -20.146 1.00 46.97 177 MET A CA 1
ATOM 1460 C C . MET A 1 177 ? -0.614 2.584 -19.529 1.00 46.97 177 MET A C 1
ATOM 1462 O O . MET A 1 177 ? -1.091 3.461 -20.244 1.00 46.97 177 MET A O 1
ATOM 1466 N N . PHE A 1 178 ? -0.492 2.735 -18.207 1.00 44.66 178 PHE A N 1
ATOM 1467 C CA . PHE A 1 178 ? -1.076 3.854 -17.461 1.00 44.66 178 PHE A CA 1
ATOM 1468 C C . PHE A 1 178 ? -0.185 5.105 -17.375 1.00 44.66 178 PHE A C 1
ATOM 1470 O O . PHE A 1 178 ? -0.690 6.177 -17.047 1.00 44.66 178 PHE A O 1
ATOM 1477 N N . ILE A 1 179 ? 1.116 5.019 -17.681 1.00 44.53 179 ILE A N 1
ATOM 1478 C CA . ILE A 1 179 ? 2.049 6.148 -17.510 1.00 44.53 179 ILE A CA 1
ATOM 1479 C C . ILE A 1 179 ? 2.318 6.839 -18.863 1.00 44.53 179 ILE A C 1
ATOM 1481 O O . ILE A 1 179 ? 3.318 6.593 -19.531 1.00 44.53 179 ILE A O 1
ATOM 1485 N N . GLY A 1 180 ? 1.431 7.739 -19.292 1.00 47.12 180 GLY A N 1
ATOM 1486 C CA . GLY A 1 180 ? 1.650 8.569 -20.488 1.00 47.12 180 GLY A CA 1
ATOM 1487 C C . GLY A 1 180 ? 3.087 9.125 -20.604 1.00 47.12 180 GLY A C 1
ATOM 1488 O O . GLY A 1 180 ? 3.709 9.472 -19.604 1.00 47.12 180 GLY A O 1
ATOM 1489 N N . HIS A 1 181 ? 3.617 9.162 -21.835 1.00 37.56 181 HIS A N 1
ATOM 1490 C CA . HIS A 1 181 ? 4.980 9.563 -22.251 1.00 37.56 181 HIS A CA 1
ATOM 1491 C C . HIS A 1 181 ? 6.172 8.805 -21.614 1.00 37.56 181 HIS A C 1
ATOM 1493 O O . HIS A 1 181 ? 7.045 8.343 -22.350 1.00 37.56 181 HIS A O 1
ATOM 1499 N N . ASN A 1 182 ? 6.193 8.570 -20.300 1.00 42.75 182 ASN A N 1
ATOM 1500 C CA . ASN A 1 182 ? 7.238 7.794 -19.620 1.00 42.75 182 ASN A CA 1
ATOM 1501 C C . ASN A 1 182 ? 7.162 6.293 -19.933 1.00 42.75 182 ASN A C 1
ATOM 1503 O O . ASN A 1 182 ? 8.181 5.614 -19.859 1.00 42.75 182 ASN A O 1
ATOM 1507 N N . VAL A 1 183 ? 6.003 5.789 -20.368 1.00 46.47 183 VAL A N 1
ATOM 1508 C CA . VAL A 1 183 ? 5.809 4.422 -20.880 1.00 46.47 183 VAL A CA 1
ATOM 1509 C C . VAL A 1 183 ? 6.728 4.080 -22.040 1.00 46.47 183 VAL A C 1
ATOM 1511 O O . VAL A 1 183 ? 7.231 2.968 -22.109 1.00 46.47 183 VAL A O 1
ATOM 1514 N N . LEU A 1 184 ? 7.003 5.021 -22.938 1.00 43.00 184 LEU A N 1
ATOM 1515 C CA . LEU A 1 184 ? 7.800 4.740 -24.132 1.00 43.00 184 LEU A CA 1
ATOM 1516 C C . LEU A 1 184 ? 9.290 4.624 -23.797 1.00 43.00 184 LEU A C 1
ATOM 1518 O O . LEU A 1 184 ? 9.959 3.718 -24.281 1.00 43.00 184 LEU A O 1
ATOM 1522 N N . LEU A 1 185 ? 9.795 5.473 -22.901 1.00 42.78 185 LEU A N 1
ATOM 1523 C CA . LEU A 1 185 ? 11.145 5.349 -22.335 1.00 42.78 185 LEU A CA 1
ATOM 1524 C C . LEU A 1 185 ? 11.282 4.097 -21.466 1.00 42.78 185 LEU A C 1
ATOM 1526 O O . LEU A 1 185 ? 12.309 3.416 -21.500 1.00 42.78 185 LEU A O 1
ATOM 1530 N N . ALA A 1 186 ? 10.226 3.775 -20.726 1.00 47.50 186 ALA A N 1
ATOM 1531 C CA . ALA A 1 186 ? 10.157 2.631 -19.845 1.00 47.50 186 ALA A CA 1
ATOM 1532 C C . ALA A 1 186 ? 10.207 1.296 -20.588 1.00 47.50 186 ALA A C 1
ATOM 1534 O O . ALA A 1 186 ? 11.046 0.441 -20.306 1.00 47.50 186 ALA A O 1
ATOM 1535 N N . LEU A 1 187 ? 9.346 1.166 -21.591 1.00 50.12 187 LEU A N 1
ATOM 1536 C CA . LEU A 1 187 ? 9.309 0.053 -22.524 1.00 50.12 187 LEU A CA 1
ATOM 1537 C C . LEU A 1 187 ? 10.619 -0.053 -23.307 1.00 50.12 187 LEU A C 1
ATOM 1539 O O . LEU A 1 187 ? 11.201 -1.127 -23.344 1.00 50.12 187 LEU A O 1
ATOM 1543 N N . SER A 1 188 ? 11.160 1.050 -23.832 1.00 46.25 188 SER A N 1
ATOM 1544 C CA . SER A 1 188 ? 12.465 1.060 -24.517 1.00 46.25 188 SER A CA 1
ATOM 1545 C C . SER A 1 188 ? 13.608 0.560 -23.617 1.00 46.25 188 SER A C 1
ATOM 1547 O O . SER A 1 188 ? 14.442 -0.255 -24.018 1.00 46.25 188 SER A O 1
ATOM 1549 N N . THR A 1 189 ? 13.621 0.970 -22.346 1.00 49.62 189 THR A N 1
ATOM 1550 C CA . THR A 1 189 ? 14.623 0.523 -21.362 1.00 49.62 189 THR A CA 1
ATOM 1551 C C . THR A 1 189 ? 14.431 -0.945 -20.975 1.00 49.62 189 THR A C 1
ATOM 1553 O O . THR A 1 189 ? 15.404 -1.664 -20.750 1.00 49.62 189 THR A O 1
ATOM 1556 N N . LEU A 1 190 ? 13.189 -1.421 -20.919 1.00 51.00 190 LEU A N 1
ATOM 1557 C CA . LEU A 1 190 ? 12.894 -2.827 -20.672 1.00 51.00 190 LEU A CA 1
ATOM 1558 C C . LEU A 1 190 ? 13.274 -3.709 -21.868 1.00 51.00 190 LEU A C 1
ATOM 1560 O O . LEU A 1 190 ? 13.882 -4.757 -21.687 1.00 51.00 190 LEU A O 1
ATOM 1564 N N . PHE A 1 191 ? 12.965 -3.268 -23.087 1.00 51.25 191 PHE A N 1
ATOM 1565 C CA . PHE A 1 191 ? 13.196 -3.990 -24.343 1.00 51.25 191 PHE A CA 1
ATOM 1566 C C . PHE A 1 191 ? 14.624 -3.859 -24.877 1.00 51.25 191 PHE A C 1
ATOM 1568 O O . PHE A 1 191 ? 15.047 -4.646 -25.713 1.00 51.25 191 PHE A O 1
ATOM 1575 N N . SER A 1 192 ? 15.417 -2.918 -24.368 1.00 50.16 192 SER A N 1
ATOM 1576 C CA . SER A 1 192 ? 16.878 -2.987 -24.513 1.00 50.16 192 SER A CA 1
ATOM 1577 C C . SER A 1 192 ? 17.497 -4.063 -23.611 1.00 50.16 192 SER A C 1
ATOM 1579 O O . SER A 1 192 ? 18.600 -4.529 -23.886 1.00 50.16 192 SER A O 1
ATOM 1581 N N . LYS A 1 193 ? 16.790 -4.490 -22.552 1.00 50.78 193 LYS A N 1
ATOM 1582 C CA . LYS A 1 193 ? 17.233 -5.524 -21.597 1.00 50.78 193 LYS A CA 1
ATOM 1583 C C . LYS A 1 193 ? 16.593 -6.900 -21.824 1.00 50.78 193 LYS A C 1
ATOM 1585 O O . LYS A 1 193 ? 17.165 -7.901 -21.394 1.00 50.78 193 LYS A O 1
ATOM 1590 N N . LEU A 1 194 ? 15.432 -6.956 -22.474 1.00 51.41 194 LEU A N 1
ATOM 1591 C CA . LEU A 1 194 ? 14.746 -8.164 -22.936 1.00 51.41 194 LEU A CA 1
ATOM 1592 C C . LEU A 1 194 ? 14.841 -8.235 -24.452 1.00 51.41 194 LEU A C 1
ATOM 1594 O O . LEU A 1 194 ? 14.387 -7.321 -25.130 1.00 51.41 194 LEU A O 1
ATOM 1598 N N . SER A 1 195 ? 15.367 -9.334 -24.992 1.00 57.09 195 SER A N 1
ATOM 1599 C CA . SER A 1 195 ? 15.232 -9.575 -26.428 1.00 57.09 195 SER A CA 1
ATOM 1600 C C . SER A 1 195 ? 13.737 -9.636 -26.777 1.00 57.09 195 SER A C 1
ATOM 1602 O O . SER A 1 195 ? 13.011 -10.388 -26.125 1.00 57.09 195 SER A O 1
ATOM 1604 N N . PRO A 1 196 ? 13.256 -8.927 -27.813 1.00 54.28 196 PRO A N 1
ATOM 1605 C CA . PRO A 1 196 ? 11.867 -9.028 -28.268 1.00 54.28 196 PRO A CA 1
ATOM 1606 C C . PRO A 1 196 ? 11.480 -10.431 -28.772 1.00 54.28 196 PRO A C 1
ATOM 1608 O O . PRO A 1 196 ? 10.327 -10.687 -29.100 1.00 54.28 196 PRO A O 1
ATOM 1611 N N . LEU A 1 197 ? 12.458 -11.335 -28.865 1.00 56.28 197 LEU A N 1
ATOM 1612 C CA . LEU A 1 197 ? 12.300 -12.743 -29.219 1.00 56.28 197 LEU A CA 1
ATOM 1613 C C . LEU A 1 197 ? 12.402 -13.680 -28.008 1.00 56.28 197 LEU A C 1
ATOM 1615 O O . LEU A 1 197 ? 12.426 -14.897 -28.178 1.00 56.28 197 LEU A O 1
ATOM 1619 N N . SER A 1 198 ? 12.519 -13.145 -26.792 1.00 57.72 198 SER A N 1
ATOM 1620 C CA . SER A 1 198 ? 12.649 -13.969 -25.597 1.00 57.72 198 SER A CA 1
ATOM 1621 C C . SER A 1 198 ? 11.322 -14.641 -25.223 1.00 57.72 198 SER A C 1
ATOM 1623 O O . SER A 1 198 ? 10.224 -14.149 -25.524 1.00 57.72 198 SER A O 1
ATOM 1625 N N . SER A 1 199 ? 11.418 -15.789 -24.551 1.00 53.06 199 SER A N 1
ATOM 1626 C CA . SER A 1 199 ? 10.267 -16.525 -24.017 1.00 53.06 199 SER A CA 1
ATOM 1627 C C . SER A 1 199 ? 9.435 -15.657 -23.077 1.00 53.06 199 SER A C 1
ATOM 1629 O O . SER A 1 199 ? 8.207 -15.683 -23.123 1.00 53.06 199 SER A O 1
ATOM 1631 N N . GLU A 1 200 ? 10.104 -14.830 -22.280 1.00 52.34 200 GLU A N 1
ATOM 1632 C CA . GLU A 1 200 ? 9.501 -13.937 -21.292 1.00 52.34 200 GLU A CA 1
ATOM 1633 C C . GLU A 1 200 ? 8.699 -12.833 -21.991 1.00 52.34 200 GLU A C 1
ATOM 1635 O O . GLU A 1 200 ? 7.559 -12.566 -21.621 1.00 52.34 200 GLU A O 1
ATOM 1640 N N . PHE A 1 201 ? 9.246 -12.243 -23.058 1.00 57.81 201 PHE A N 1
ATOM 1641 C CA . PHE A 1 201 ? 8.553 -11.234 -23.861 1.00 57.81 201 PHE A CA 1
ATOM 1642 C C . PHE A 1 201 ? 7.299 -11.800 -24.541 1.00 57.81 201 PHE A C 1
ATOM 1644 O O . PHE A 1 201 ? 6.239 -11.172 -24.540 1.00 57.81 201 PHE A O 1
ATOM 1651 N N . THR A 1 202 ? 7.398 -13.016 -25.076 1.00 57.78 202 THR A N 1
ATOM 1652 C CA . THR A 1 202 ? 6.282 -13.693 -25.750 1.00 57.78 202 THR A CA 1
ATOM 1653 C C . THR A 1 202 ? 5.141 -13.999 -24.775 1.00 57.78 202 THR A C 1
ATOM 1655 O O . THR A 1 202 ? 3.971 -13.805 -25.105 1.00 57.78 202 THR A O 1
ATOM 1658 N N . GLN A 1 203 ? 5.463 -14.410 -23.545 1.00 52.47 203 GLN A N 1
ATOM 1659 C CA . GLN A 1 203 ? 4.469 -14.640 -22.493 1.00 52.47 203 GLN A CA 1
ATOM 1660 C C . GLN A 1 203 ? 3.738 -13.349 -22.093 1.00 52.47 203 GLN A C 1
ATOM 1662 O O . GLN A 1 203 ? 2.517 -13.359 -21.949 1.00 52.47 203 GLN A O 1
ATOM 1667 N N . VAL A 1 204 ? 4.454 -12.226 -21.984 1.00 50.03 204 VAL A N 1
ATOM 1668 C CA . VAL A 1 204 ? 3.862 -10.906 -21.692 1.00 50.03 204 VAL A CA 1
ATOM 1669 C C . VAL A 1 204 ? 2.939 -10.439 -22.806 1.00 50.03 204 VAL A C 1
ATOM 1671 O O . VAL A 1 204 ? 1.811 -10.021 -22.542 1.00 50.03 204 VAL A O 1
ATOM 1674 N N . ALA A 1 205 ? 3.403 -10.537 -24.052 1.00 53.22 205 ALA A N 1
ATOM 1675 C CA . ALA A 1 205 ? 2.631 -10.152 -25.225 1.00 53.22 205 ALA A CA 1
ATOM 1676 C C . ALA A 1 205 ? 1.313 -10.937 -25.311 1.00 53.22 205 ALA A C 1
ATOM 1678 O O . ALA A 1 205 ? 0.259 -10.349 -25.549 1.00 53.22 205 ALA A O 1
ATOM 1679 N N . ASN A 1 206 ? 1.351 -12.243 -25.035 1.00 52.69 206 ASN A N 1
ATOM 1680 C CA . ASN A 1 206 ? 0.168 -13.103 -25.065 1.00 52.69 206 ASN A CA 1
ATOM 1681 C C . ASN A 1 206 ? -0.854 -12.790 -23.962 1.00 52.69 206 ASN A C 1
ATOM 1683 O O . ASN A 1 206 ? -2.043 -13.011 -24.169 1.00 52.69 206 ASN A O 1
ATOM 1687 N N . LEU A 1 207 ? -0.416 -12.274 -22.811 1.00 44.66 207 LEU A N 1
ATOM 1688 C CA . LEU A 1 207 ? -1.301 -11.944 -21.688 1.00 44.66 207 LEU A CA 1
ATOM 1689 C C . LEU A 1 207 ? -2.011 -10.593 -21.853 1.00 44.66 207 LEU A C 1
ATOM 1691 O O . LEU A 1 207 ? -3.146 -10.445 -21.411 1.00 44.66 207 LEU A O 1
ATOM 1695 N N . ILE A 1 208 ? -1.347 -9.609 -22.461 1.00 47.34 208 ILE A N 1
ATOM 1696 C CA . ILE A 1 208 ? -1.854 -8.228 -22.580 1.00 47.34 208 ILE A CA 1
ATOM 1697 C C . ILE A 1 208 ? -2.619 -8.020 -23.890 1.00 47.34 208 ILE A C 1
ATOM 1699 O O . ILE A 1 208 ? -3.501 -7.169 -23.977 1.00 47.34 208 ILE A O 1
ATOM 1703 N N . GLY A 1 209 ? -2.286 -8.800 -24.915 1.00 49.62 209 GLY A N 1
ATOM 1704 C CA . GLY A 1 209 ? -2.708 -8.550 -26.284 1.00 49.62 209 GLY A CA 1
ATOM 1705 C C . GLY A 1 209 ? -1.471 -8.292 -27.141 1.00 49.62 209 GLY A C 1
ATOM 1706 O O . GLY A 1 209 ? -0.872 -7.217 -27.029 1.00 49.62 209 GLY A O 1
ATOM 1707 N N . PRO A 1 210 ? -1.081 -9.240 -28.014 1.00 56.72 210 PRO A N 1
ATOM 1708 C CA . PRO A 1 210 ? 0.170 -9.150 -28.760 1.00 56.72 210 PRO A CA 1
ATOM 1709 C C . PRO A 1 210 ? 0.238 -7.875 -29.601 1.00 56.72 210 PRO A C 1
ATOM 1711 O O . PRO A 1 210 ? 1.255 -7.191 -29.615 1.00 56.72 210 PRO A O 1
ATOM 1714 N N . SER A 1 211 ? -0.877 -7.497 -30.230 1.00 58.03 211 SER A N 1
ATOM 1715 C CA . SER A 1 211 ? -0.989 -6.290 -31.053 1.00 58.03 211 SER A CA 1
ATOM 1716 C C . SER A 1 211 ? -0.660 -5.005 -30.292 1.00 58.03 211 SER A C 1
ATOM 1718 O O . SER A 1 211 ? 0.034 -4.144 -30.828 1.00 58.03 211 SER A O 1
ATOM 1720 N N . GLU A 1 212 ? -1.126 -4.881 -29.048 1.00 53.41 212 GLU A N 1
ATOM 1721 C CA . GLU A 1 212 ? -0.958 -3.667 -28.248 1.00 53.41 212 GLU A CA 1
ATOM 1722 C C . GLU A 1 212 ? 0.483 -3.551 -27.741 1.00 53.41 212 GLU A C 1
ATOM 1724 O O . GLU A 1 212 ? 1.122 -2.510 -27.894 1.00 53.41 212 GLU A O 1
ATOM 1729 N N . VAL A 1 213 ? 1.042 -4.660 -27.246 1.00 58.75 213 VAL A N 1
ATOM 1730 C CA . VAL A 1 213 ? 2.439 -4.731 -26.798 1.00 58.75 213 VAL A CA 1
ATOM 1731 C C . VAL A 1 213 ? 3.388 -4.438 -27.953 1.00 58.75 213 VAL A C 1
ATOM 1733 O O . VAL A 1 213 ? 4.283 -3.606 -27.817 1.00 58.75 213 VAL A O 1
ATOM 1736 N N . TYR A 1 214 ? 3.163 -5.044 -29.120 1.00 64.56 214 TYR A N 1
ATOM 1737 C CA . TYR A 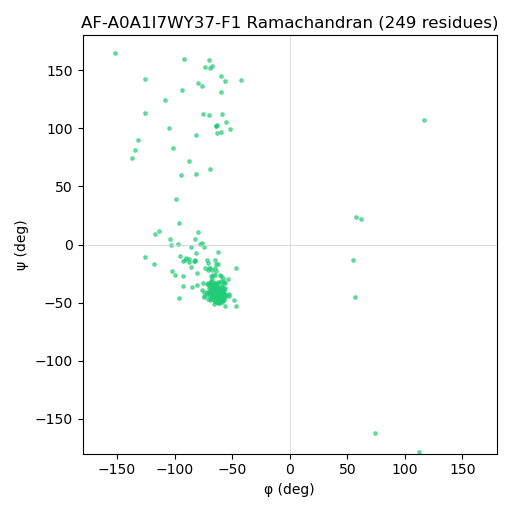1 214 ? 4.006 -4.814 -30.289 1.00 64.56 214 TYR A CA 1
ATOM 1738 C C . TYR A 1 214 ? 3.949 -3.361 -30.773 1.00 64.56 214 TYR A C 1
ATOM 1740 O O . TYR A 1 214 ? 4.982 -2.775 -31.105 1.00 64.56 214 TYR A O 1
ATOM 1748 N N . ARG A 1 215 ? 2.766 -2.736 -30.744 1.00 59.78 215 ARG A N 1
ATOM 1749 C CA . ARG A 1 215 ? 2.589 -1.315 -31.080 1.00 59.78 215 ARG A CA 1
ATOM 1750 C C . ARG A 1 215 ? 3.400 -0.404 -30.168 1.00 59.78 215 ARG A C 1
ATOM 1752 O O . ARG A 1 215 ? 4.072 0.508 -30.650 1.00 59.78 215 ARG A O 1
ATOM 1759 N N . LEU A 1 216 ? 3.378 -0.663 -28.867 1.00 57.94 216 LEU A N 1
ATOM 1760 C CA . LEU A 1 216 ? 4.098 0.150 -27.892 1.00 57.94 216 LEU A CA 1
ATOM 1761 C C . LEU A 1 216 ? 5.613 -0.052 -27.969 1.00 57.94 216 LEU A C 1
ATOM 1763 O O . LEU A 1 216 ? 6.357 0.912 -27.807 1.00 57.94 216 LEU A O 1
ATOM 1767 N N . VAL A 1 217 ? 6.074 -1.267 -28.285 1.00 61.69 217 VAL A N 1
ATOM 1768 C CA . VAL A 1 217 ? 7.495 -1.550 -28.552 1.00 61.69 217 VAL A CA 1
ATOM 1769 C C . VAL A 1 217 ? 7.972 -0.757 -29.770 1.00 61.69 217 VAL A C 1
ATOM 1771 O O . VAL A 1 217 ? 8.984 -0.062 -29.689 1.00 61.69 217 VAL A O 1
ATOM 1774 N N . GLY A 1 218 ? 7.221 -0.789 -30.876 1.00 58.31 218 GLY A N 1
ATOM 1775 C CA . GLY A 1 218 ? 7.549 -0.014 -32.076 1.00 58.31 218 GLY A CA 1
ATOM 1776 C C . GLY A 1 218 ? 7.624 1.488 -31.789 1.00 58.31 218 GLY A C 1
ATOM 1777 O O . GLY A 1 218 ? 8.623 2.139 -32.098 1.00 58.31 218 GLY A O 1
ATOM 1778 N N . LEU A 1 219 ? 6.617 2.027 -31.095 1.00 52.12 219 LEU A N 1
ATOM 1779 C CA . LEU A 1 219 ? 6.619 3.424 -30.658 1.00 52.12 219 LEU A CA 1
ATOM 1780 C C . LEU A 1 219 ? 7.823 3.738 -29.753 1.00 52.12 219 LEU A C 1
ATOM 1782 O O . LEU A 1 219 ? 8.444 4.785 -29.911 1.00 52.12 219 LEU A O 1
ATOM 1786 N N . SER A 1 220 ? 8.204 2.840 -28.842 1.00 53.72 220 SER A N 1
ATOM 1787 C CA . SER A 1 220 ? 9.319 3.064 -27.912 1.00 53.72 220 SER A CA 1
ATOM 1788 C C . SER A 1 220 ? 10.665 3.269 -28.622 1.00 53.72 220 SER A C 1
ATOM 1790 O O . SER A 1 220 ? 11.429 4.169 -28.253 1.00 53.72 220 SER A O 1
ATOM 1792 N N . TYR A 1 221 ? 10.929 2.507 -29.690 1.00 56.19 221 TYR A N 1
ATOM 1793 C CA . TYR A 1 221 ? 12.135 2.658 -30.503 1.00 56.19 221 TYR A CA 1
ATOM 1794 C C . TYR A 1 221 ? 12.133 3.967 -31.299 1.00 56.19 221 TYR A C 1
ATOM 1796 O O . TYR A 1 221 ? 13.165 4.638 -31.356 1.00 56.19 221 TYR A O 1
ATOM 1804 N N . ILE A 1 222 ? 10.981 4.361 -31.857 1.00 53.16 222 ILE A N 1
ATOM 1805 C CA . ILE A 1 222 ? 10.815 5.638 -32.574 1.00 53.16 222 ILE A CA 1
ATOM 1806 C C . ILE A 1 222 ? 11.106 6.811 -31.632 1.00 53.16 222 ILE A C 1
ATOM 1808 O O . ILE A 1 222 ? 11.930 7.669 -31.943 1.00 53.16 222 ILE A O 1
ATOM 1812 N N . TYR A 1 223 ? 10.495 6.818 -30.447 1.00 47.12 223 TYR A N 1
ATOM 1813 C CA . TYR A 1 223 ? 10.695 7.875 -29.453 1.00 47.12 223 TYR A CA 1
ATOM 1814 C C . TYR A 1 223 ? 12.131 7.929 -28.916 1.00 47.12 223 TYR A C 1
ATOM 1816 O O . TYR A 1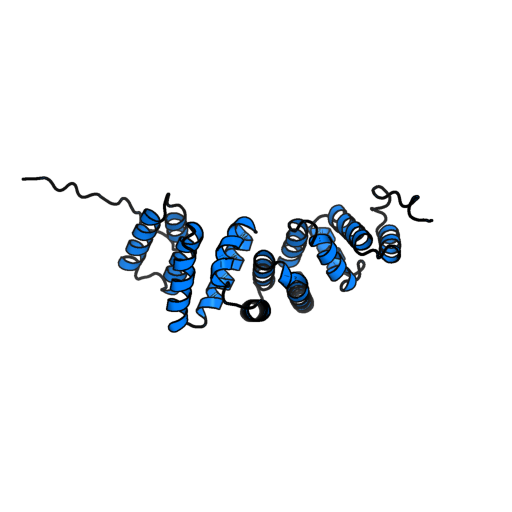 223 ? 12.655 9.010 -28.655 1.00 47.12 223 TYR A O 1
ATOM 1824 N N . SER A 1 224 ? 12.797 6.777 -28.814 1.00 46.84 224 SER A N 1
ATOM 1825 C CA . SER A 1 224 ? 14.199 6.680 -28.381 1.00 46.84 224 SER A CA 1
ATOM 1826 C C . SER A 1 224 ? 15.206 6.942 -29.507 1.00 46.84 224 SER A C 1
ATOM 1828 O O . SER A 1 224 ? 16.406 6.786 -29.294 1.00 46.84 224 SER A O 1
ATOM 1830 N N . ARG A 1 225 ? 14.738 7.318 -30.707 1.00 53.59 225 ARG A N 1
ATOM 1831 C CA . ARG A 1 225 ? 15.546 7.532 -31.923 1.00 53.59 225 ARG A CA 1
ATOM 1832 C C . ARG A 1 225 ? 16.368 6.308 -32.358 1.00 53.59 225 ARG A C 1
ATOM 1834 O O . ARG A 1 225 ? 17.361 6.440 -33.069 1.00 53.59 225 ARG A O 1
ATOM 1841 N N . GLN A 1 226 ? 15.949 5.107 -31.963 1.00 54.44 226 GLN A N 1
ATOM 1842 C CA . GLN A 1 226 ? 16.585 3.834 -32.317 1.00 54.44 226 GLN A CA 1
ATOM 1843 C C . GLN A 1 226 ? 15.912 3.227 -33.556 1.00 54.44 226 GLN A C 1
ATOM 1845 O O . GLN A 1 226 ? 15.343 2.135 -33.522 1.00 54.44 226 GLN A O 1
ATOM 1850 N N . TYR A 1 227 ? 15.944 3.959 -34.670 1.00 57.62 227 TYR A N 1
ATOM 1851 C CA . TYR A 1 227 ? 15.163 3.628 -35.867 1.00 57.62 227 TYR A CA 1
ATOM 1852 C C . TYR A 1 227 ? 15.567 2.297 -36.520 1.00 57.62 227 TYR A C 1
ATOM 1854 O O . TYR A 1 227 ? 14.702 1.564 -36.991 1.00 57.62 227 TYR A O 1
ATOM 1862 N N . SER A 1 228 ? 16.853 1.933 -36.491 1.00 60.44 228 SER A N 1
ATOM 1863 C CA . SER A 1 228 ? 17.342 0.650 -37.022 1.00 60.44 228 SER A CA 1
ATOM 1864 C C . SER A 1 228 ? 16.761 -0.554 -36.272 1.00 60.44 228 SER A C 1
ATOM 1866 O O . SER A 1 228 ? 16.330 -1.525 -36.894 1.00 60.44 228 SER A O 1
ATOM 1868 N N . MET A 1 229 ? 16.678 -0.457 -34.943 1.00 60.75 229 MET A N 1
ATOM 1869 C CA . MET A 1 229 ? 16.064 -1.474 -34.086 1.00 60.75 229 MET A CA 1
ATOM 1870 C C . MET A 1 229 ? 14.553 -1.543 -34.308 1.00 60.75 229 MET A C 1
ATOM 1872 O O . MET A 1 229 ? 14.006 -2.639 -34.393 1.00 60.75 229 MET A O 1
ATOM 1876 N N . CYS A 1 230 ? 13.888 -0.394 -34.491 1.00 59.50 230 CYS A N 1
ATOM 1877 C CA . CYS A 1 230 ? 12.467 -0.347 -34.841 1.00 59.50 230 CYS A CA 1
ATOM 1878 C C . CYS A 1 230 ? 12.179 -1.091 -36.150 1.00 59.50 230 CYS A C 1
ATOM 1880 O O . CYS A 1 230 ? 11.261 -1.903 -36.209 1.00 59.50 230 CYS A O 1
ATOM 1882 N N . ILE A 1 231 ? 12.973 -0.836 -37.193 1.00 61.81 231 ILE A N 1
ATOM 1883 C CA . ILE A 1 231 ? 12.798 -1.462 -38.509 1.00 61.81 231 ILE A CA 1
ATOM 1884 C C . ILE A 1 231 ? 13.017 -2.977 -38.413 1.00 61.81 231 ILE A C 1
ATOM 1886 O O . ILE A 1 231 ? 12.191 -3.744 -38.908 1.00 61.81 231 ILE A O 1
ATOM 1890 N N . GLY A 1 232 ? 14.082 -3.421 -37.734 1.00 63.84 232 GLY A N 1
ATOM 1891 C CA . GLY A 1 232 ? 14.344 -4.847 -37.497 1.00 63.84 232 GLY A CA 1
ATOM 1892 C C . GLY A 1 232 ? 13.248 -5.531 -36.671 1.00 63.84 232 GLY A C 1
ATOM 1893 O O . GLY A 1 232 ? 12.860 -6.668 -36.935 1.00 63.84 232 GLY A O 1
ATOM 1894 N N . TYR A 1 233 ? 12.686 -4.819 -35.700 1.00 64.38 233 TYR A N 1
ATOM 1895 C CA . TYR A 1 233 ? 11.579 -5.308 -34.892 1.00 64.38 233 TYR A CA 1
ATOM 1896 C C . TYR A 1 233 ? 10.278 -5.444 -35.707 1.00 64.38 233 TYR A C 1
ATOM 1898 O O . TYR A 1 233 ? 9.636 -6.496 -35.689 1.00 64.38 233 TYR A O 1
ATOM 1906 N N . CYS A 1 234 ? 9.917 -4.424 -36.492 1.00 61.62 234 CYS A N 1
ATOM 1907 C CA . CYS A 1 234 ? 8.714 -4.425 -37.329 1.00 61.62 234 CYS A CA 1
ATOM 1908 C C . CYS A 1 234 ? 8.751 -5.494 -38.432 1.00 61.62 234 CYS A C 1
ATOM 1910 O O . CYS A 1 234 ? 7.716 -6.099 -38.724 1.00 61.62 234 CYS A O 1
ATOM 1912 N N . THR A 1 235 ? 9.921 -5.764 -39.020 1.00 65.06 235 THR A N 1
ATOM 1913 C CA . THR A 1 235 ? 10.089 -6.835 -40.019 1.00 65.06 235 THR A CA 1
ATOM 1914 C C . THR A 1 235 ? 9.952 -8.228 -39.407 1.00 65.06 235 THR A C 1
ATOM 1916 O O . THR A 1 235 ? 9.404 -9.126 -40.046 1.00 65.06 235 THR A O 1
ATOM 1919 N N . THR A 1 236 ? 10.379 -8.396 -38.155 1.00 64.31 236 THR A N 1
ATOM 1920 C CA . THR A 1 236 ? 10.318 -9.673 -37.431 1.00 64.31 236 THR A CA 1
ATOM 1921 C C . THR A 1 236 ? 8.900 -10.015 -36.975 1.00 64.31 236 THR A C 1
ATOM 1923 O O . THR A 1 236 ? 8.463 -11.157 -37.093 1.00 64.31 236 THR A O 1
ATOM 1926 N N . VAL A 1 237 ? 8.154 -9.024 -36.485 1.00 61.31 237 VAL A N 1
ATOM 1927 C CA . VAL A 1 237 ? 6.832 -9.250 -35.884 1.00 61.31 237 VAL A CA 1
ATOM 1928 C C . VAL A 1 237 ? 5.711 -9.347 -36.931 1.00 61.31 237 VAL A C 1
ATOM 1930 O O . VAL A 1 237 ? 4.644 -9.848 -36.609 1.00 61.31 237 VAL A O 1
ATOM 1933 N N . LYS A 1 238 ? 5.930 -8.949 -38.197 1.00 57.19 238 LYS A N 1
ATOM 1934 C CA . LYS A 1 238 ? 4.967 -8.960 -39.336 1.00 57.19 238 LYS A CA 1
ATOM 1935 C C . LYS A 1 238 ? 3.623 -8.231 -39.126 1.00 57.19 238 LYS A C 1
ATOM 1937 O O . LYS A 1 238 ? 2.944 -7.952 -40.109 1.00 57.19 238 LYS A O 1
ATOM 1942 N N . THR A 1 239 ? 3.251 -7.858 -37.903 1.00 51.81 239 THR A N 1
ATOM 1943 C CA . THR A 1 239 ? 1.948 -7.259 -37.559 1.00 51.81 239 THR A CA 1
ATOM 1944 C C . THR A 1 239 ? 1.938 -5.725 -37.611 1.00 51.81 239 THR A C 1
ATOM 1946 O O . THR A 1 239 ? 0.872 -5.120 -37.597 1.00 51.81 239 THR A O 1
ATOM 1949 N N . LEU A 1 240 ? 3.104 -5.067 -37.685 1.00 46.50 240 LEU A N 1
ATOM 1950 C CA . LEU A 1 240 ? 3.222 -3.598 -37.586 1.00 46.50 240 LEU A CA 1
ATOM 1951 C C . LEU A 1 240 ? 3.265 -2.849 -38.926 1.00 46.50 240 LEU A C 1
ATOM 1953 O O . LEU A 1 240 ? 3.136 -1.626 -38.932 1.00 46.50 240 LEU A O 1
ATOM 1957 N N . LEU A 1 241 ? 3.394 -3.558 -40.052 1.00 44.56 241 LEU A N 1
ATOM 1958 C CA . LEU A 1 241 ? 3.459 -2.948 -41.391 1.00 44.56 241 LEU A CA 1
ATOM 1959 C C . LEU A 1 241 ? 2.167 -2.220 -41.806 1.00 44.56 241 LEU A C 1
ATOM 1961 O O . LEU A 1 241 ? 2.189 -1.456 -42.761 1.00 44.56 241 LEU A O 1
ATOM 1965 N N . LEU A 1 242 ? 1.057 -2.425 -41.090 1.00 43.47 242 LEU A N 1
ATOM 1966 C CA . LEU A 1 242 ? -0.223 -1.763 -41.365 1.00 43.47 242 LEU A CA 1
ATOM 1967 C C . LEU A 1 242 ? -0.393 -0.402 -40.667 1.00 43.47 242 LEU A C 1
ATOM 1969 O O . LEU A 1 242 ? -1.322 0.322 -41.007 1.00 43.47 242 LEU A O 1
ATOM 1973 N N . PHE A 1 243 ? 0.466 -0.041 -39.704 1.00 41.00 243 PHE A N 1
ATOM 1974 C CA . PHE A 1 243 ? 0.252 1.141 -38.849 1.00 41.00 243 PHE A CA 1
ATOM 1975 C C . PHE A 1 243 ? 1.322 2.232 -38.966 1.00 41.00 243 PHE A C 1
ATOM 1977 O O . PHE A 1 243 ? 1.071 3.362 -38.551 1.00 41.00 243 PHE A O 1
ATOM 1984 N N . PHE A 1 244 ? 2.492 1.926 -39.527 1.00 42.91 244 PHE A N 1
ATOM 1985 C CA . PHE A 1 244 ? 3.575 2.893 -39.703 1.00 42.91 244 PHE A CA 1
ATOM 1986 C C . PHE A 1 244 ? 4.016 2.926 -41.163 1.00 42.91 244 PHE A C 1
ATOM 1988 O O . PHE A 1 244 ? 4.585 1.961 -41.672 1.00 42.91 244 PHE A O 1
ATOM 1995 N N . ASP A 1 245 ? 3.763 4.052 -41.831 1.00 41.62 245 ASP A N 1
ATOM 1996 C CA . ASP A 1 245 ? 4.296 4.311 -43.163 1.00 41.62 245 ASP A CA 1
ATOM 1997 C C . ASP A 1 245 ? 5.743 4.818 -43.046 1.00 41.62 245 ASP A C 1
ATOM 1999 O O . ASP A 1 245 ? 6.018 5.999 -42.820 1.00 41.62 245 ASP A O 1
ATOM 2003 N N . PHE A 1 246 ? 6.687 3.883 -43.151 1.00 45.94 246 PHE A N 1
ATOM 2004 C CA . PHE A 1 246 ? 8.123 4.157 -43.067 1.00 45.94 246 PHE A CA 1
ATOM 2005 C C . PHE A 1 246 ? 8.710 4.748 -44.360 1.00 45.94 246 PHE A C 1
ATOM 2007 O O . PHE A 1 246 ? 9.905 5.046 -44.393 1.00 45.94 246 PHE A O 1
ATOM 2014 N N . SER A 1 247 ? 7.906 4.966 -45.410 1.00 42.53 247 SER A N 1
ATOM 2015 C CA . SER A 1 247 ? 8.368 5.545 -46.686 1.00 42.53 247 SER A CA 1
ATOM 2016 C C . SER A 1 247 ? 8.922 6.974 -46.557 1.00 42.53 247 SER A C 1
ATOM 2018 O O . SER A 1 247 ? 9.653 7.442 -47.428 1.00 42.53 247 SER A O 1
ATOM 2020 N N . SER A 1 248 ? 8.633 7.656 -45.445 1.00 42.53 248 SER A N 1
ATOM 2021 C CA . SER A 1 248 ? 9.138 8.998 -45.130 1.00 42.53 248 SER A CA 1
ATOM 2022 C C . SER A 1 248 ? 10.462 9.019 -44.351 1.00 42.53 248 SER A C 1
ATOM 2024 O O . SER A 1 248 ? 11.085 10.073 -44.251 1.00 42.53 248 SER A O 1
ATOM 2026 N N . LEU A 1 249 ? 10.916 7.876 -43.819 1.00 39.59 249 LEU A N 1
ATOM 2027 C CA . LEU A 1 249 ? 12.112 7.767 -42.968 1.00 39.59 249 LEU A CA 1
ATOM 2028 C C . LEU A 1 249 ? 13.375 7.326 -43.730 1.00 39.59 249 LEU A C 1
ATOM 2030 O O . LEU A 1 249 ? 14.436 7.201 -43.125 1.00 39.59 249 LEU A O 1
ATOM 2034 N N . SER A 1 250 ? 13.282 7.098 -45.045 1.00 33.22 250 SER A N 1
ATOM 2035 C CA . SER A 1 250 ? 14.407 6.684 -45.899 1.00 33.22 250 SER A CA 1
ATOM 2036 C C . SER A 1 250 ? 15.051 7.839 -46.684 1.00 33.22 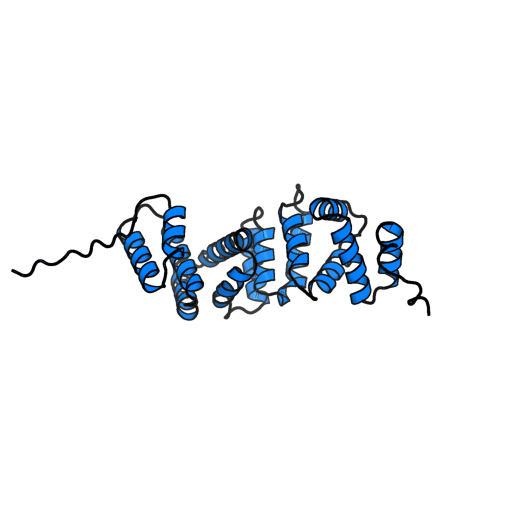250 SER A C 1
ATOM 2038 O O . SER A 1 250 ? 15.399 7.666 -47.855 1.00 33.22 250 SER A O 1
ATOM 2040 N N . LYS A 1 251 ? 15.195 9.020 -46.076 1.00 32.72 251 LYS A N 1
ATOM 2041 C CA . LYS A 1 251 ? 16.049 10.093 -46.607 1.00 32.72 251 LYS A CA 1
ATOM 2042 C C . LYS A 1 251 ? 17.125 10.467 -45.605 1.00 32.72 251 LYS A C 1
ATOM 2044 O O . LYS A 1 251 ? 16.758 10.722 -44.438 1.00 32.72 251 LYS A O 1
#

Radius of gyration: 23.3 Å; Cα contacts (8 Å, |Δi|>4): 222; chains: 1; bounding box: 55×37×81 Å

Organism: Heterorhabditis bacteriophora (NCBI:txid37862)

Mean predicted aligned error: 14.3 Å

Nearest PDB structures (foldseek):
  5g05-assembly1_X  TM=3.117E-01  e=1.725E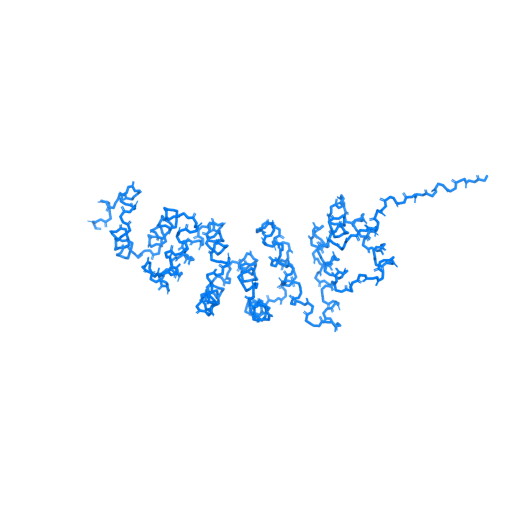-01  Homo sapiens
  2vq2-assembly1_A-2  TM=2.640E-01  e=6.722E-01  Neisseria meningitidis
  5cwn-assembly1_A  TM=2.133E-01  e=4.062E+00  synthetic construct
  6c1q-assembly1_B  TM=1.612E-01  e=5.058E+00  Escherichia coli